Protein AF-A0ABD2L6C9-F1 (afdb_monomer)

Sequence (192 aa):
MSQSSDSLFPRTTSSLLTNPNKRFANITPPQTKKQHLSDKLAAAQTILGGLQPGQSDANSLLGFCAEMVGICRELLSMVKEQQNGNMDTRETLEEERRLHSVVVVNLPESEETVPSARVNSDFVNAQSMLDTCDIECRPCQVYRMGKKSDRPRLMKIEFPTKKHAQNFLRNKTKLKNHNKFNNVLVRPSLSK

pLDDT: mean 78.9, std 19.39, range [36.09, 97.62]

Radius of gyration: 35.62 Å; Cα contacts (8 Å, |Δi|>4): 181; chains: 1; bounding box: 78×86×82 Å

Nearest PDB structures (foldseek):
  3ab2-assembly2_E  TM=4.614E-01  e=8.186E-03  Corynebacterium glutamicum
  4v67-assembly2_CX  TM=2.568E-01  e=4.779E-01  Thermus thermophilus
  7o1c-assembly1_B9  TM=2.134E-01  e=2.673E-01  Escherichia coli K-12
  8oir-assembly1_Aa  TM=2.420E-01  e=1.037E+00  Homo sapiens
  8oiq-assembly1_Aa  TM=1.866E-01  e=6.187E-01  Homo sapiens

Organism: NCBI:txid157864

Structure (mmCIF, N/CA/C/O backbone):
data_AF-A0ABD2L6C9-F1
#
_entry.id   AF-A0ABD2L6C9-F1
#
loop_
_atom_site.group_PDB
_atom_site.id
_atom_site.type_symbol
_atom_site.label_atom_id
_atom_site.label_alt_id
_atom_site.label_comp_id
_atom_site.label_asym_id
_atom_site.label_entity_id
_atom_site.label_seq_id
_atom_site.pdbx_PDB_ins_code
_atom_site.Cartn_x
_atom_site.Cartn_y
_atom_site.Cartn_z
_atom_site.occupancy
_atom_site.B_iso_or_equiv
_atom_site.auth_seq_id
_atom_site.auth_comp_id
_atom_site.auth_asym_id
_atom_site.auth_atom_id
_atom_site.pdbx_PDB_model_num
ATOM 1 N N . MET A 1 1 ? -14.232 62.543 -45.067 1.00 39.62 1 MET A N 1
ATOM 2 C CA . MET A 1 1 ? -13.172 63.015 -44.143 1.00 39.62 1 MET A CA 1
ATOM 3 C C . MET A 1 1 ? -12.746 61.776 -43.370 1.00 39.62 1 MET A C 1
ATOM 5 O O . MET A 1 1 ? -13.636 61.160 -42.816 1.00 39.62 1 MET A O 1
ATOM 9 N N . SER A 1 2 ? -11.541 61.219 -43.379 1.00 43.34 2 SER A N 1
ATOM 10 C CA . SER A 1 2 ? -10.159 61.632 -43.675 1.00 43.34 2 SER A CA 1
ATOM 11 C C . SER A 1 2 ? -9.371 60.319 -43.897 1.00 43.34 2 SER A C 1
ATOM 13 O O . SER A 1 2 ? -9.538 59.392 -43.114 1.00 43.34 2 SER A O 1
ATOM 15 N N . GLN A 1 3 ? -8.773 60.090 -45.070 1.00 41.16 3 GLN A N 1
ATOM 16 C CA . GLN A 1 3 ? -7.322 60.165 -45.353 1.00 41.16 3 GLN A CA 1
ATOM 17 C C . GLN A 1 3 ? -6.380 59.364 -44.432 1.00 41.16 3 GLN A C 1
ATOM 19 O O . GLN A 1 3 ? -6.272 59.697 -43.256 1.00 41.16 3 GLN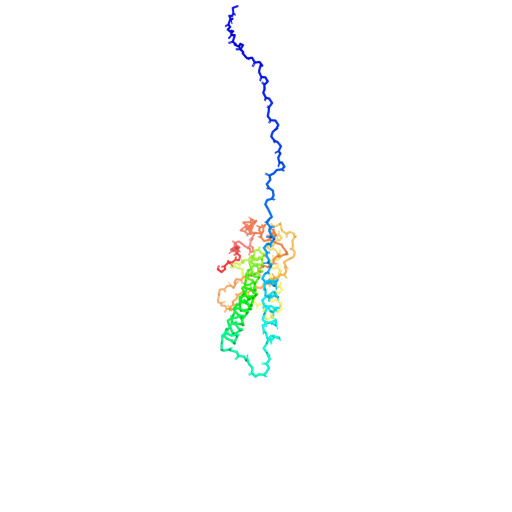 A O 1
ATOM 24 N N . SER A 1 4 ? -5.647 58.397 -45.015 1.00 42.62 4 SER A N 1
ATOM 25 C CA . SER A 1 4 ? -4.174 58.153 -44.942 1.00 42.62 4 SER A CA 1
ATOM 26 C C . SER A 1 4 ? -3.879 56.723 -45.465 1.00 42.62 4 SER A C 1
ATOM 28 O O . SER A 1 4 ? -4.350 55.758 -44.879 1.00 42.62 4 SER A O 1
ATOM 30 N N . SER A 1 5 ? -3.414 56.484 -46.702 1.00 43.59 5 SER A N 1
ATOM 31 C CA . SER A 1 5 ? -2.138 56.785 -47.399 1.00 43.59 5 SER A CA 1
ATOM 32 C C . SER A 1 5 ? -1.059 55.690 -47.257 1.00 43.59 5 SER A C 1
ATOM 34 O O . SER A 1 5 ? -0.462 55.541 -46.197 1.00 43.59 5 SER A O 1
ATOM 36 N N . ASP A 1 6 ? -0.831 55.002 -48.383 1.00 38.38 6 ASP A N 1
ATOM 37 C CA . ASP A 1 6 ? 0.430 54.534 -48.988 1.00 38.38 6 ASP A CA 1
ATOM 38 C C . ASP A 1 6 ? 1.479 53.716 -48.211 1.00 38.38 6 ASP A C 1
ATOM 40 O O . ASP A 1 6 ? 2.131 54.179 -47.281 1.00 38.38 6 ASP A O 1
ATOM 44 N N . SER A 1 7 ? 1.839 52.558 -48.781 1.00 41.56 7 SER A N 1
ATOM 45 C CA . SER A 1 7 ? 3.144 52.438 -49.464 1.00 41.56 7 SER A CA 1
ATOM 46 C C . SER A 1 7 ? 3.267 51.160 -50.309 1.00 41.56 7 SER A C 1
ATOM 48 O O . SER A 1 7 ? 3.132 50.033 -49.837 1.00 41.56 7 SER A O 1
ATOM 50 N N . LEU A 1 8 ? 3.545 51.390 -51.596 1.00 46.06 8 LEU A N 1
ATOM 51 C CA . LEU A 1 8 ? 4.172 50.482 -52.560 1.00 46.06 8 LEU A CA 1
ATOM 52 C C . LEU A 1 8 ? 5.524 49.967 -52.039 1.00 46.06 8 LEU A C 1
ATOM 54 O O . LEU A 1 8 ? 6.209 50.732 -51.372 1.00 46.06 8 LEU A O 1
ATOM 58 N N . PHE A 1 9 ? 5.938 48.752 -52.441 1.00 40.16 9 PHE A N 1
ATOM 59 C CA . PHE A 1 9 ? 7.230 48.422 -53.100 1.00 40.16 9 PHE A CA 1
ATOM 60 C C . PHE A 1 9 ? 7.386 46.884 -53.310 1.00 40.16 9 PHE A C 1
ATOM 62 O O . PHE A 1 9 ? 6.547 46.128 -52.824 1.00 40.16 9 PHE A O 1
ATOM 69 N N . PRO A 1 10 ? 8.313 46.394 -54.168 1.00 44.25 10 PRO A N 1
ATOM 70 C CA . PRO A 1 10 ? 7.949 45.594 -55.341 1.00 44.25 10 PRO A CA 1
ATOM 71 C C . PRO A 1 10 ? 8.315 44.099 -55.272 1.00 44.25 10 PRO A C 1
ATOM 73 O O . PRO A 1 10 ? 9.066 43.638 -54.416 1.00 44.25 10 PRO A O 1
ATOM 76 N N . ARG A 1 11 ? 7.817 43.348 -56.267 1.00 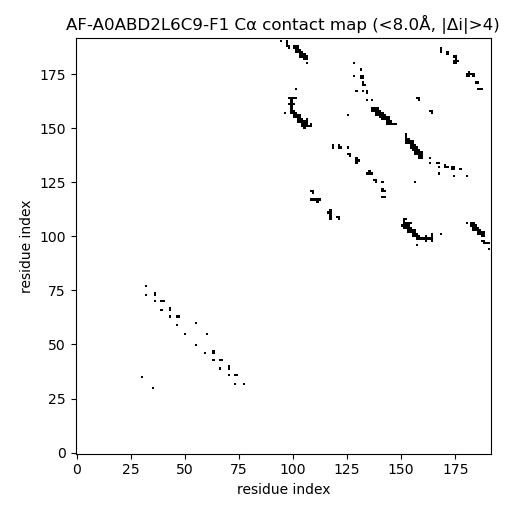41.34 11 ARG A N 1
ATOM 77 C CA . ARG A 1 11 ? 8.311 42.016 -56.648 1.00 41.34 11 ARG A CA 1
ATOM 78 C C . ARG A 1 11 ? 9.746 42.113 -57.171 1.00 41.34 11 ARG A C 1
ATOM 80 O O . ARG A 1 11 ? 9.963 42.780 -58.179 1.00 41.34 11 ARG A O 1
ATOM 87 N N . THR A 1 12 ? 10.651 41.319 -56.599 1.00 36.09 12 THR A N 1
ATOM 88 C CA . THR A 1 12 ? 11.884 40.900 -57.276 1.00 36.09 12 THR A CA 1
ATOM 89 C C . THR A 1 12 ? 12.154 39.428 -56.985 1.00 36.09 12 THR A C 1
ATOM 91 O O . THR A 1 12 ? 12.265 38.991 -55.844 1.00 36.09 12 THR A O 1
ATOM 94 N N . THR A 1 13 ? 12.223 38.667 -58.067 1.00 43.59 13 THR A N 1
ATOM 95 C CA . THR A 1 13 ? 12.679 37.285 -58.176 1.00 43.59 13 THR A CA 1
ATOM 96 C C . THR A 1 13 ? 14.153 37.154 -57.793 1.00 43.59 13 THR A C 1
ATOM 98 O O . THR A 1 13 ? 14.974 37.918 -58.295 1.00 43.59 13 THR A O 1
ATOM 101 N N . SER A 1 14 ? 14.521 36.138 -57.012 1.00 36.66 14 SER A N 1
ATOM 102 C CA . SER A 1 14 ? 15.873 35.573 -57.069 1.00 36.66 14 SER A CA 1
ATOM 103 C C . SER A 1 14 ? 15.865 34.117 -56.617 1.00 36.66 14 SER A C 1
ATOM 105 O O . SER A 1 14 ? 15.574 33.779 -55.472 1.00 36.66 14 SER A O 1
ATOM 107 N N . SER A 1 15 ? 16.132 33.261 -57.591 1.00 49.66 15 SER A N 1
ATOM 108 C CA . SER A 1 15 ? 16.321 31.823 -57.522 1.00 49.66 15 SER A CA 1
ATOM 109 C C . SER A 1 15 ? 17.658 31.466 -56.876 1.00 49.66 15 SER A C 1
ATOM 111 O O . SER A 1 15 ? 18.698 31.790 -57.440 1.00 49.66 15 SER A O 1
ATOM 113 N N . LEU A 1 16 ? 17.641 30.689 -55.793 1.00 37.72 16 LEU A N 1
ATOM 114 C CA . LEU A 1 16 ? 18.756 29.816 -55.416 1.00 37.72 16 LEU A CA 1
ATOM 115 C C . LEU A 1 16 ? 18.199 28.500 -54.860 1.00 37.72 16 LEU A C 1
ATOM 117 O O . LEU A 1 16 ? 18.064 28.303 -53.657 1.00 37.72 16 LEU A O 1
ATOM 121 N N . LEU A 1 17 ? 17.874 27.588 -55.778 1.00 39.44 17 LEU A N 1
ATOM 122 C CA . LEU A 1 17 ? 17.815 26.157 -55.498 1.00 39.44 17 LEU A CA 1
ATOM 123 C C . LEU A 1 17 ? 19.251 25.672 -55.272 1.00 39.44 17 LEU A C 1
ATOM 125 O O . LEU A 1 17 ? 19.952 25.305 -56.215 1.00 39.44 17 LEU A O 1
ATOM 129 N N . THR A 1 18 ? 19.708 25.688 -54.024 1.00 44.03 18 THR A N 1
ATOM 130 C CA . THR A 1 18 ? 20.923 24.979 -53.621 1.00 44.03 18 THR A CA 1
ATOM 131 C C . THR A 1 18 ? 20.558 23.562 -53.186 1.00 44.03 18 THR A C 1
ATOM 133 O O . THR A 1 18 ? 19.949 23.297 -52.157 1.00 44.03 18 THR A O 1
ATOM 136 N N . ASN A 1 19 ? 20.920 22.650 -54.078 1.00 45.62 19 ASN A N 1
ATOM 137 C CA . ASN A 1 19 ? 20.875 21.198 -54.003 1.00 45.62 19 ASN A CA 1
ATOM 138 C C . ASN A 1 19 ? 2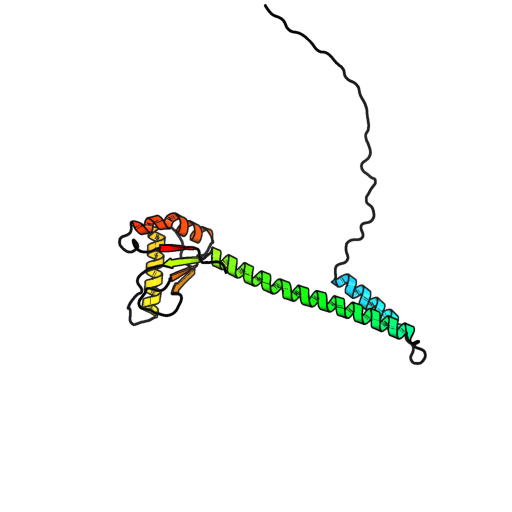1.332 20.640 -52.625 1.00 45.62 19 ASN A C 1
ATOM 140 O O . ASN A 1 19 ? 22.493 20.846 -52.263 1.00 45.62 19 ASN A O 1
ATOM 144 N N . PRO A 1 20 ? 20.496 19.899 -51.865 1.00 41.38 20 PRO A N 1
ATOM 145 C CA . PRO A 1 20 ? 20.866 19.392 -50.536 1.00 41.38 20 PRO A CA 1
ATOM 146 C C . PRO A 1 20 ? 21.723 18.109 -50.557 1.00 41.38 20 PRO A C 1
ATOM 148 O O . PRO A 1 20 ? 21.976 17.521 -49.510 1.00 41.38 20 PRO A O 1
ATOM 151 N N . ASN A 1 21 ? 22.207 17.655 -51.718 1.00 45.22 21 ASN A N 1
ATOM 152 C CA . ASN A 1 21 ? 22.769 16.308 -51.871 1.00 45.22 21 ASN A CA 1
ATOM 153 C C . ASN A 1 21 ? 24.307 16.217 -51.878 1.00 45.22 21 ASN A C 1
ATOM 155 O O . ASN A 1 21 ? 24.889 15.476 -52.667 1.00 45.22 21 ASN A O 1
ATOM 159 N N . LYS A 1 22 ? 24.997 16.947 -50.994 1.00 52.56 22 LYS A N 1
ATOM 160 C CA . LYS A 1 22 ? 26.434 16.727 -50.734 1.00 52.56 22 LYS A CA 1
ATOM 161 C C . LYS A 1 22 ? 26.787 17.034 -49.282 1.00 52.56 22 LYS A C 1
ATOM 163 O O . LYS A 1 22 ? 27.182 18.156 -48.988 1.00 52.56 22 LYS A O 1
ATOM 168 N N . ARG A 1 23 ? 26.673 16.029 -48.404 1.00 42.19 23 ARG A N 1
ATOM 169 C CA . ARG A 1 23 ? 27.543 15.770 -47.229 1.00 42.19 23 ARG A CA 1
ATOM 170 C C . ARG A 1 23 ? 26.973 14.621 -46.384 1.00 42.19 23 ARG A C 1
ATOM 172 O O . ARG A 1 23 ? 26.561 14.809 -45.249 1.00 42.19 23 ARG A O 1
ATOM 179 N N . PHE A 1 24 ? 27.010 13.409 -46.926 1.00 42.31 24 PHE A N 1
ATOM 180 C CA . PHE A 1 24 ? 27.150 12.224 -46.083 1.00 42.31 24 PHE A CA 1
ATOM 181 C C . PHE A 1 24 ? 28.616 11.817 -46.168 1.00 42.31 24 PHE A C 1
ATOM 183 O O . PHE A 1 24 ? 29.038 11.117 -47.083 1.00 42.31 24 PHE A O 1
ATOM 190 N N . ALA A 1 25 ? 29.424 12.376 -45.266 1.00 44.34 25 ALA A N 1
ATOM 191 C CA . ALA A 1 25 ? 30.714 11.784 -44.959 1.00 44.34 25 ALA A CA 1
ATOM 192 C C . ALA A 1 25 ? 30.445 10.378 -44.407 1.00 44.34 25 ALA A C 1
ATOM 194 O O . ALA A 1 25 ? 29.502 10.197 -43.638 1.00 44.34 25 ALA A O 1
ATOM 195 N N . ASN A 1 26 ? 31.241 9.397 -44.827 1.00 43.56 26 ASN A N 1
ATOM 196 C CA . ASN A 1 26 ? 31.214 8.035 -44.307 1.00 43.56 26 ASN A CA 1
ATOM 197 C C . ASN A 1 26 ? 31.399 8.055 -42.782 1.00 43.56 26 ASN A C 1
ATOM 199 O O . ASN A 1 26 ? 32.522 8.120 -42.288 1.00 43.56 26 ASN A O 1
ATOM 203 N N . ILE A 1 27 ? 30.297 8.020 -42.034 1.00 43.34 27 ILE A N 1
ATOM 204 C CA . ILE A 1 27 ? 30.313 7.728 -40.606 1.00 43.34 27 ILE A CA 1
ATOM 205 C C . ILE A 1 27 ? 30.257 6.210 -40.518 1.00 43.34 27 ILE A C 1
ATOM 207 O O . ILE A 1 27 ? 29.187 5.611 -40.622 1.00 43.34 27 ILE A O 1
ATOM 211 N N . THR A 1 28 ? 31.421 5.578 -40.386 1.00 47.59 28 THR A N 1
ATOM 212 C CA . THR A 1 28 ? 31.487 4.168 -40.005 1.00 47.59 28 THR A CA 1
ATOM 213 C C . THR A 1 28 ? 30.745 4.026 -38.672 1.00 47.59 28 THR A C 1
ATOM 215 O O . THR A 1 28 ? 31.058 4.774 -37.740 1.00 47.59 28 THR A O 1
ATOM 218 N N . PRO A 1 29 ? 29.736 3.143 -38.563 1.00 45.72 29 PRO A N 1
ATOM 219 C CA . PRO A 1 29 ? 28.970 2.997 -37.334 1.00 45.72 29 PRO A CA 1
ATOM 220 C C . PRO A 1 29 ? 29.914 2.668 -36.167 1.00 45.72 29 PRO A C 1
ATOM 222 O O . PRO A 1 29 ? 30.847 1.880 -36.354 1.00 45.72 29 PRO A O 1
ATOM 225 N N . PRO A 1 30 ? 29.706 3.263 -34.975 1.00 50.25 30 PRO A N 1
ATOM 226 C CA . PRO A 1 30 ? 30.537 2.974 -33.818 1.00 50.25 30 PRO A CA 1
ATOM 227 C C . PRO A 1 30 ? 30.438 1.480 -33.522 1.00 50.25 30 PRO A C 1
ATOM 229 O O . PRO A 1 30 ? 29.357 0.954 -33.244 1.00 50.25 30 PRO A O 1
ATOM 232 N N . GLN A 1 31 ? 31.565 0.783 -33.644 1.00 55.31 31 GLN A N 1
ATOM 233 C CA . GLN A 1 31 ? 31.613 -0.642 -33.373 1.00 55.31 31 GLN A CA 1
ATOM 234 C C . GLN A 1 31 ? 31.180 -0.910 -31.928 1.00 55.31 31 GLN A C 1
ATOM 236 O O . GLN A 1 31 ? 31.623 -0.247 -30.988 1.00 55.31 31 GLN A O 1
ATOM 241 N N . THR A 1 32 ? 30.299 -1.893 -31.738 1.00 67.25 32 THR A N 1
ATOM 242 C CA . THR A 1 32 ? 29.915 -2.320 -30.389 1.00 67.25 32 THR A CA 1
ATOM 243 C C . THR A 1 32 ? 31.136 -2.909 -29.676 1.00 67.25 32 THR A C 1
ATOM 245 O O . THR A 1 32 ? 31.974 -3.539 -30.317 1.00 67.25 32 THR A O 1
ATOM 248 N N . LYS A 1 33 ? 31.248 -2.756 -28.348 1.00 67.69 33 LYS A N 1
ATOM 249 C CA . LYS A 1 33 ? 32.394 -3.284 -27.568 1.00 67.69 33 LYS A CA 1
ATOM 250 C C . LYS A 1 33 ? 32.664 -4.774 -27.826 1.00 67.69 33 LYS A C 1
ATOM 252 O O . LYS A 1 33 ? 33.808 -5.204 -27.823 1.00 67.69 33 LYS A O 1
ATOM 257 N N . LYS A 1 34 ? 31.612 -5.548 -28.129 1.00 70.25 34 LYS A N 1
ATOM 258 C CA . LYS A 1 34 ? 31.709 -6.958 -28.540 1.00 70.25 34 LYS A CA 1
ATOM 259 C C . LYS A 1 34 ? 32.421 -7.142 -29.885 1.00 70.25 34 LYS A C 1
ATOM 261 O O . LYS A 1 34 ? 33.220 -8.062 -30.013 1.00 70.25 34 LYS A O 1
ATOM 266 N N . GLN A 1 35 ? 32.140 -6.274 -30.855 1.00 74.06 35 GLN A N 1
ATOM 267 C CA . GLN A 1 35 ? 32.776 -6.293 -32.171 1.00 74.06 35 GLN A CA 1
ATOM 268 C C . GLN A 1 35 ? 34.261 -5.917 -32.064 1.00 74.06 35 GLN A C 1
ATOM 270 O O . GLN A 1 35 ? 35.111 -6.655 -32.548 1.00 74.06 35 GLN A O 1
ATOM 275 N N . HIS A 1 36 ? 34.577 -4.867 -31.299 1.00 74.69 36 HIS A N 1
ATOM 276 C CA . HIS A 1 36 ? 35.958 -4.443 -31.048 1.00 74.69 36 HIS A CA 1
ATOM 277 C C . HIS A 1 36 ? 36.799 -5.547 -30.378 1.00 74.69 36 HIS A C 1
ATOM 279 O O . HIS A 1 36 ? 37.955 -5.768 -30.730 1.00 74.69 36 HIS A O 1
ATOM 285 N N . LEU A 1 37 ? 36.204 -6.289 -29.438 1.00 75.44 37 LEU A N 1
ATOM 286 C CA . LEU A 1 37 ? 36.867 -7.394 -28.741 1.00 75.44 37 LEU A CA 1
ATOM 287 C C . LEU A 1 37 ? 37.106 -8.602 -29.661 1.00 75.44 37 LEU A C 1
ATOM 289 O O . LEU A 1 37 ? 38.154 -9.240 -29.576 1.00 75.44 37 LEU A O 1
ATOM 293 N N . SER A 1 38 ? 36.166 -8.882 -30.569 1.00 78.81 38 SER A N 1
ATOM 294 C CA . SER A 1 38 ? 36.315 -9.910 -31.606 1.00 78.81 38 SER A CA 1
ATOM 295 C C . SER A 1 38 ? 37.462 -9.586 -32.567 1.00 78.81 38 SER A C 1
ATOM 297 O O . SER A 1 38 ? 38.275 -10.460 -32.867 1.00 78.81 38 SER A O 1
ATOM 299 N N . ASP A 1 39 ? 37.565 -8.330 -33.003 1.00 80.44 39 ASP A N 1
ATOM 300 C CA . ASP A 1 39 ? 38.614 -7.877 -33.923 1.00 80.44 39 ASP A CA 1
ATOM 301 C C . ASP A 1 39 ? 40.008 -7.962 -33.263 1.00 80.44 39 ASP A C 1
ATOM 303 O O . ASP A 1 39 ? 40.969 -8.433 -33.875 1.00 80.44 39 ASP A O 1
ATOM 307 N N . LYS A 1 40 ? 40.112 -7.607 -31.974 1.00 77.06 40 LYS A N 1
ATOM 308 C CA . LYS A 1 40 ? 41.348 -7.752 -31.180 1.00 77.06 40 LYS A CA 1
ATOM 309 C C . LYS A 1 40 ? 41.760 -9.208 -30.967 1.00 77.06 40 LYS A C 1
ATOM 311 O O . LYS A 1 40 ? 42.942 -9.537 -31.059 1.00 77.06 40 LYS A O 1
ATOM 316 N N . LEU A 1 41 ? 40.795 -10.095 -30.715 1.00 77.94 41 LEU A N 1
ATOM 317 C CA . LEU A 1 41 ? 41.051 -11.530 -30.583 1.00 77.94 41 LEU A CA 1
ATOM 318 C C . LEU A 1 41 ? 41.594 -12.117 -31.897 1.00 77.94 41 LEU A C 1
ATOM 320 O O . LEU A 1 41 ? 42.551 -12.889 -31.872 1.00 77.94 41 LEU A O 1
ATOM 324 N N . ALA A 1 42 ? 41.030 -11.712 -33.039 1.00 81.06 42 ALA A N 1
ATOM 325 C CA . ALA A 1 42 ? 41.498 -12.130 -34.360 1.00 81.06 42 ALA A CA 1
ATOM 326 C C . ALA A 1 42 ? 42.922 -11.618 -34.661 1.00 81.06 42 ALA A C 1
ATOM 328 O O . ALA A 1 42 ? 43.752 -12.359 -35.198 1.00 81.06 42 ALA A O 1
ATOM 329 N N . ALA A 1 43 ? 43.243 -10.383 -34.258 1.00 78.69 43 ALA A N 1
ATOM 330 C CA . ALA A 1 43 ? 44.594 -9.832 -34.368 1.00 78.69 43 ALA A CA 1
ATOM 331 C C . ALA A 1 43 ? 45.604 -10.616 -33.509 1.00 78.69 43 ALA A C 1
ATOM 333 O O . ALA A 1 43 ? 46.658 -11.014 -34.005 1.00 78.69 43 ALA A O 1
ATOM 334 N N . ALA A 1 44 ? 45.256 -10.927 -32.256 1.00 71.81 44 ALA A N 1
ATOM 335 C CA . ALA A 1 44 ? 46.093 -11.736 -31.371 1.00 71.81 44 ALA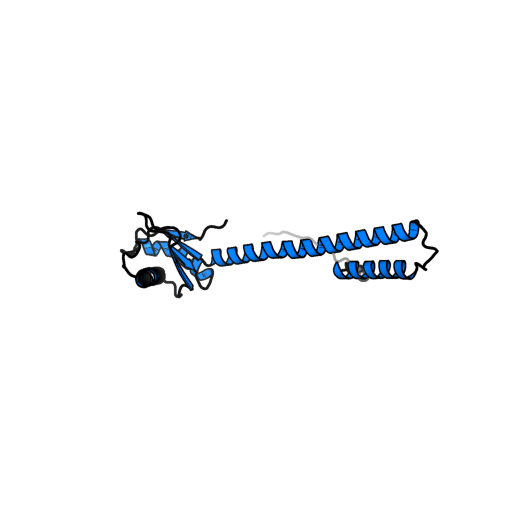 A CA 1
ATOM 336 C C . ALA A 1 44 ? 46.309 -13.165 -31.910 1.00 71.81 44 ALA A C 1
ATOM 338 O O . ALA A 1 44 ? 47.427 -13.675 -31.863 1.00 71.81 44 ALA A O 1
ATOM 339 N N . GLN A 1 45 ? 45.276 -13.799 -32.478 1.00 76.75 45 GLN A N 1
ATOM 340 C CA . GLN A 1 45 ? 45.380 -15.118 -33.120 1.00 76.75 45 GLN A CA 1
ATOM 341 C C . GLN A 1 45 ? 46.285 -15.102 -34.357 1.00 76.75 45 GLN A C 1
ATOM 343 O O . GLN A 1 45 ? 47.054 -16.039 -34.563 1.00 76.75 45 GLN A O 1
ATOM 348 N N . THR A 1 46 ? 46.236 -14.027 -35.147 1.00 76.06 46 THR A N 1
ATOM 349 C CA . THR A 1 46 ? 47.112 -13.837 -36.315 1.00 76.06 46 THR A CA 1
ATOM 350 C C . THR A 1 46 ? 48.574 -13.695 -35.890 1.00 76.06 46 THR A C 1
ATOM 352 O O . THR A 1 46 ? 49.454 -14.306 -36.492 1.00 76.06 46 THR A O 1
ATOM 355 N N . ILE A 1 47 ? 48.835 -12.951 -34.809 1.00 69.69 47 ILE A N 1
ATOM 356 C CA . ILE A 1 47 ? 50.181 -12.802 -34.236 1.00 69.69 47 ILE A CA 1
ATOM 357 C C . ILE A 1 47 ? 50.684 -14.145 -33.690 1.00 69.69 47 ILE A C 1
ATOM 359 O O . ILE A 1 47 ? 51.815 -14.531 -33.969 1.00 69.69 47 ILE A O 1
ATOM 363 N N . LEU A 1 48 ? 49.837 -14.895 -32.975 1.00 66.31 48 LEU A N 1
ATOM 364 C CA . LEU A 1 48 ? 50.192 -16.207 -32.428 1.00 66.31 48 LEU A CA 1
ATOM 365 C C . LEU A 1 48 ? 50.480 -17.239 -33.533 1.00 66.31 48 LEU A C 1
ATOM 367 O O . LEU A 1 48 ? 51.432 -18.005 -33.424 1.00 66.31 48 LEU A O 1
ATOM 371 N N . GLY A 1 49 ? 49.690 -17.235 -34.611 1.00 64.88 49 GLY A N 1
ATOM 372 C CA . GLY A 1 49 ? 49.884 -18.108 -35.774 1.00 64.88 49 GLY A CA 1
ATOM 373 C C . GLY A 1 49 ? 51.147 -17.798 -36.586 1.00 64.88 49 GLY A C 1
ATOM 374 O O . GLY A 1 49 ? 51.615 -18.656 -37.331 1.00 64.88 49 GLY A O 1
ATOM 375 N N . GLY A 1 50 ? 51.716 -16.597 -36.426 1.00 64.50 50 GLY A N 1
ATOM 376 C CA . GLY A 1 50 ? 52.995 -16.197 -37.019 1.00 64.50 50 GLY A CA 1
ATOM 377 C C . GLY A 1 50 ? 54.232 -16.616 -36.212 1.00 64.50 50 GLY A C 1
ATOM 378 O O . GLY A 1 50 ? 55.345 -16.529 -36.727 1.00 64.50 50 GLY A O 1
ATOM 379 N N . LEU A 1 51 ? 54.069 -17.085 -34.968 1.00 60.38 51 LEU A N 1
ATOM 380 C CA . LEU A 1 51 ? 55.176 -17.526 -34.117 1.00 60.38 51 LEU A CA 1
ATOM 381 C C . LEU A 1 51 ? 55.527 -18.991 -34.427 1.00 60.38 51 LEU A C 1
ATOM 383 O O . LEU A 1 51 ? 54.883 -19.914 -33.931 1.00 60.38 51 LEU A O 1
ATOM 387 N N . GLN A 1 52 ? 56.563 -19.226 -35.238 1.00 56.78 52 GLN A N 1
ATOM 388 C CA . GLN A 1 52 ? 57.105 -20.578 -35.420 1.00 56.78 52 GLN A CA 1
ATOM 389 C C . GLN A 1 52 ? 57.977 -20.998 -34.221 1.00 56.78 52 GLN A C 1
ATOM 391 O O . GLN A 1 52 ? 58.740 -20.174 -33.700 1.00 56.78 52 GLN A O 1
ATOM 396 N N . PRO A 1 53 ? 57.911 -22.270 -33.776 1.00 54.00 53 PRO A N 1
ATOM 397 C CA . PRO A 1 53 ? 58.714 -22.752 -32.658 1.00 54.00 53 PRO A CA 1
ATOM 398 C C . PRO A 1 53 ? 60.207 -22.690 -33.014 1.00 54.00 53 PRO A C 1
ATOM 400 O O . PRO A 1 53 ? 60.690 -23.470 -33.830 1.00 54.00 53 PRO A O 1
ATOM 403 N N . GLY A 1 54 ? 60.934 -21.747 -32.402 1.00 57.25 54 GLY A N 1
ATOM 404 C CA . GLY A 1 54 ? 62.394 -21.615 -32.522 1.00 57.25 54 GLY A CA 1
ATOM 405 C C . GLY A 1 54 ? 62.933 -20.257 -32.999 1.00 57.25 54 GLY A C 1
ATOM 406 O O . GLY A 1 54 ? 64.144 -20.069 -32.946 1.00 57.25 54 GLY A O 1
ATOM 407 N N . GLN A 1 55 ? 62.090 -19.303 -33.424 1.00 55.66 55 GLN A N 1
ATOM 408 C CA . GLN A 1 55 ? 62.520 -17.948 -33.840 1.00 55.66 55 GLN A CA 1
ATOM 409 C C . GLN A 1 55 ? 61.535 -16.836 -33.432 1.00 55.66 55 GLN A C 1
ATOM 411 O O . GLN A 1 55 ? 61.249 -15.920 -34.196 1.00 55.66 55 GLN A O 1
ATOM 416 N N . SER A 1 56 ? 60.981 -16.890 -32.226 1.00 59.12 56 SER A N 1
ATOM 417 C CA . SER A 1 56 ? 60.185 -15.776 -31.703 1.00 59.12 56 SER A CA 1
ATOM 418 C C . SER A 1 56 ? 61.115 -14.701 -31.137 1.00 59.12 56 SER A C 1
ATOM 420 O O . SER A 1 56 ? 61.741 -14.917 -30.096 1.00 59.12 56 SER A O 1
ATOM 422 N N . ASP A 1 57 ? 61.228 -13.560 -31.818 1.00 69.19 57 ASP A N 1
ATOM 423 C CA . ASP A 1 57 ? 61.951 -12.408 -31.287 1.00 69.19 57 ASP A CA 1
ATOM 424 C C . ASP A 1 57 ? 61.224 -11.832 -30.053 1.00 69.19 57 ASP A C 1
ATOM 426 O O . ASP A 1 57 ? 60.003 -11.938 -29.888 1.00 69.19 57 ASP A O 1
ATOM 430 N N . ALA A 1 58 ? 61.986 -11.235 -29.135 1.00 70.19 58 ALA A N 1
ATOM 431 C CA . ALA A 1 58 ? 61.428 -10.675 -27.902 1.00 70.19 58 ALA A CA 1
ATOM 432 C C . ALA A 1 58 ? 60.369 -9.587 -28.179 1.00 70.19 58 ALA A C 1
ATOM 434 O O . ALA A 1 58 ? 59.455 -9.394 -27.377 1.00 70.19 58 ALA A O 1
ATOM 435 N N . ASN A 1 59 ? 60.460 -8.914 -29.331 1.00 75.81 59 ASN A N 1
ATOM 436 C CA . ASN A 1 59 ? 59.545 -7.853 -29.741 1.00 75.81 59 ASN A CA 1
ATOM 437 C C . ASN A 1 59 ? 58.170 -8.387 -30.167 1.00 75.81 59 ASN A C 1
ATOM 439 O O . ASN A 1 59 ? 57.160 -7.798 -29.785 1.00 75.81 59 ASN A O 1
ATOM 443 N N . SER A 1 60 ? 58.097 -9.514 -30.882 1.00 70.75 60 SER A N 1
ATOM 444 C CA . SER A 1 60 ? 56.816 -10.143 -31.242 1.00 70.75 60 SER A CA 1
ATOM 445 C C . SER A 1 60 ? 56.110 -10.705 -30.015 1.00 70.75 60 SER A C 1
ATOM 447 O O . SER A 1 60 ? 54.893 -10.568 -29.884 1.00 70.75 60 SER A O 1
ATOM 449 N N . LEU A 1 61 ? 56.869 -11.271 -29.068 1.00 73.25 61 LEU A N 1
ATOM 450 C CA . LEU A 1 61 ? 56.316 -11.737 -27.796 1.00 73.25 61 LEU A CA 1
ATOM 451 C C . LEU A 1 61 ? 55.782 -10.564 -26.957 1.00 73.25 61 LEU A C 1
ATOM 453 O O . LEU A 1 61 ? 54.695 -10.653 -26.386 1.00 73.25 61 LEU A O 1
ATOM 457 N N . LEU A 1 62 ? 56.506 -9.440 -26.928 1.00 76.62 62 LEU A N 1
ATOM 458 C CA . LEU A 1 62 ? 56.067 -8.220 -26.250 1.00 76.62 62 LEU A CA 1
ATOM 459 C C . LEU A 1 62 ? 54.805 -7.626 -26.897 1.00 76.62 62 LEU A C 1
ATOM 461 O O . LEU A 1 62 ? 53.885 -7.229 -26.181 1.00 76.62 62 LEU A O 1
ATOM 465 N N . GLY A 1 63 ? 54.731 -7.618 -28.232 1.00 76.25 63 GLY A N 1
ATOM 466 C CA . GLY A 1 63 ? 53.552 -7.181 -28.984 1.00 76.25 63 GLY A CA 1
ATOM 467 C C . GLY A 1 63 ? 52.323 -8.050 -28.711 1.00 76.25 63 GLY A C 1
ATOM 468 O O . GLY A 1 63 ? 51.240 -7.526 -28.452 1.00 76.25 63 GLY A O 1
ATOM 469 N N . PHE A 1 64 ? 52.499 -9.373 -28.667 1.00 77.75 64 PHE A N 1
ATOM 470 C CA . PHE A 1 64 ? 51.430 -10.301 -28.299 1.00 77.75 64 PHE A CA 1
ATOM 471 C C . PHE A 1 64 ? 50.939 -10.071 -26.861 1.00 77.75 64 PHE A C 1
ATOM 473 O O . PHE A 1 64 ? 49.736 -9.958 -26.620 1.00 77.75 64 PHE A O 1
ATOM 480 N N . CYS A 1 65 ? 51.859 -9.931 -25.902 1.00 76.06 65 CYS A N 1
ATOM 481 C CA . CYS A 1 65 ? 51.518 -9.631 -24.511 1.00 76.06 65 CYS A CA 1
ATOM 482 C C . CYS A 1 65 ? 50.759 -8.302 -24.369 1.00 76.06 65 CYS A C 1
ATOM 484 O O . CYS A 1 65 ? 49.803 -8.227 -23.596 1.00 76.06 65 CYS A O 1
ATOM 486 N N . ALA A 1 66 ? 51.139 -7.266 -25.122 1.00 80.94 66 ALA A N 1
ATOM 487 C CA . ALA A 1 66 ? 50.447 -5.979 -25.112 1.00 80.94 66 ALA A CA 1
ATOM 488 C C . ALA A 1 66 ? 48.995 -6.098 -25.611 1.00 80.94 66 ALA A C 1
ATOM 490 O O . ALA A 1 66 ? 48.084 -5.553 -24.980 1.00 80.94 66 ALA A O 1
ATOM 491 N N . GLU A 1 67 ? 48.759 -6.862 -26.682 1.00 81.38 67 GLU A N 1
ATOM 492 C CA . GLU A 1 67 ? 47.405 -7.082 -27.201 1.00 81.38 67 GLU A CA 1
ATOM 493 C C . GLU A 1 67 ? 46.555 -7.901 -26.221 1.00 81.38 67 GLU A C 1
ATOM 495 O O . GLU A 1 67 ? 45.413 -7.539 -25.934 1.00 81.38 67 GLU A O 1
ATOM 500 N N . MET A 1 68 ? 47.138 -8.935 -25.604 1.00 80.31 68 MET A N 1
ATOM 501 C CA . MET A 1 68 ? 46.474 -9.729 -24.564 1.00 80.31 68 MET A CA 1
ATOM 502 C C . MET A 1 68 ? 46.076 -8.886 -23.347 1.00 80.31 68 MET A C 1
ATOM 504 O O . MET A 1 68 ? 44.965 -9.026 -22.834 1.00 80.31 68 MET A O 1
ATOM 508 N N . VAL A 1 69 ? 46.935 -7.964 -22.902 1.00 85.38 69 VAL A N 1
ATOM 509 C CA . VAL A 1 69 ? 46.598 -7.016 -21.826 1.00 85.38 69 VAL A CA 1
ATOM 510 C C . VAL A 1 69 ? 45.454 -6.085 -22.248 1.00 85.38 69 VAL A C 1
ATOM 512 O O . VAL A 1 69 ? 44.566 -5.798 -21.439 1.00 85.38 69 VAL A O 1
ATOM 515 N N . GLY A 1 70 ? 45.433 -5.647 -23.510 1.00 83.50 70 GLY A N 1
ATOM 516 C CA . GLY A 1 70 ? 44.336 -4.867 -24.086 1.00 83.50 70 GLY A CA 1
ATOM 517 C C . GLY A 1 70 ? 43.001 -5.617 -24.061 1.00 83.50 70 GLY A C 1
ATOM 518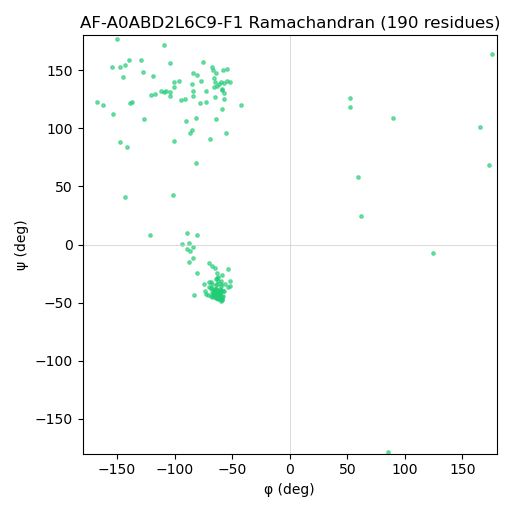 O O . GLY A 1 70 ? 42.002 -5.075 -23.584 1.00 83.50 70 GLY A O 1
ATOM 519 N N . ILE A 1 71 ? 42.999 -6.883 -24.486 1.00 84.12 71 ILE A N 1
ATOM 520 C CA . ILE A 1 71 ? 41.822 -7.764 -24.451 1.00 84.12 71 ILE A CA 1
ATOM 521 C C . ILE A 1 71 ? 41.341 -7.965 -23.008 1.00 84.12 71 ILE A C 1
ATOM 523 O O . ILE A 1 71 ? 40.153 -7.800 -22.724 1.00 84.12 71 ILE A O 1
ATOM 527 N N . CYS A 1 72 ? 42.251 -8.248 -22.070 1.00 80.44 72 CYS A N 1
ATOM 528 C CA . CYS A 1 72 ? 41.918 -8.391 -20.651 1.00 80.44 72 CYS A CA 1
ATOM 529 C C . CYS A 1 72 ? 41.266 -7.122 -20.075 1.00 80.44 72 CYS A C 1
ATOM 531 O O . CYS A 1 72 ? 40.302 -7.215 -19.316 1.00 80.44 72 CYS A O 1
ATOM 533 N N . ARG A 1 73 ? 41.744 -5.927 -20.449 1.00 87.19 73 ARG A N 1
ATOM 534 C CA . ARG A 1 73 ? 41.156 -4.650 -20.010 1.00 87.19 73 ARG A CA 1
ATOM 535 C C . ARG A 1 73 ? 39.732 -4.454 -20.545 1.00 87.19 73 ARG A C 1
ATOM 537 O O . ARG A 1 73 ? 38.858 -4.036 -19.785 1.00 87.19 73 ARG A O 1
ATOM 544 N N . GLU A 1 74 ? 39.495 -4.764 -21.817 1.00 83.06 74 GLU A N 1
ATOM 545 C CA . GLU A 1 74 ? 38.177 -4.651 -22.459 1.00 83.06 74 GLU A CA 1
ATOM 546 C C . GLU A 1 74 ? 37.170 -5.641 -21.836 1.00 83.06 74 GLU A C 1
ATOM 548 O O . GLU A 1 74 ? 36.061 -5.249 -21.464 1.00 83.06 74 GLU A O 1
ATOM 553 N N . LEU A 1 75 ? 37.590 -6.894 -21.604 1.00 80.62 75 LEU A N 1
ATOM 554 C CA . LEU A 1 75 ? 36.790 -7.910 -20.906 1.00 80.62 75 LEU A CA 1
ATOM 555 C C . LEU A 1 75 ? 36.398 -7.453 -19.494 1.00 80.62 75 LEU A C 1
ATOM 557 O O . LEU A 1 75 ? 35.236 -7.566 -19.102 1.00 80.62 75 LEU A O 1
ATOM 561 N N . LEU A 1 76 ? 37.343 -6.882 -18.740 1.00 81.44 76 LEU A N 1
ATOM 562 C CA . LEU A 1 76 ? 37.074 -6.340 -17.406 1.00 81.44 76 LEU A CA 1
ATOM 563 C C . LEU A 1 76 ? 36.090 -5.159 -17.442 1.00 81.44 76 LEU A C 1
ATOM 565 O O . LEU A 1 76 ? 35.274 -5.037 -16.528 1.00 81.44 76 LEU A O 1
ATOM 569 N N . SER A 1 77 ? 36.123 -4.309 -18.476 1.00 80.44 77 SER A N 1
ATOM 570 C CA . SER A 1 77 ? 35.136 -3.227 -18.647 1.00 80.44 77 SER A CA 1
ATOM 571 C C . SER A 1 77 ? 33.733 -3.780 -18.888 1.00 80.44 77 SER A C 1
ATOM 573 O O . SER A 1 77 ? 32.782 -3.359 -18.233 1.00 80.44 77 SER A O 1
ATOM 575 N N . MET A 1 78 ? 33.601 -4.783 -19.759 1.00 77.81 78 MET A N 1
ATOM 576 C CA . MET A 1 78 ? 32.313 -5.418 -20.048 1.00 77.81 78 MET A CA 1
ATOM 577 C C . MET A 1 78 ? 31.717 -6.122 -18.821 1.00 77.81 78 MET A C 1
ATOM 579 O O . MET A 1 78 ? 30.517 -6.009 -18.573 1.00 77.81 78 MET A O 1
ATOM 583 N N . VAL A 1 79 ? 32.543 -6.809 -18.024 1.00 76.19 79 VAL A N 1
ATOM 584 C CA . VAL A 1 79 ? 32.095 -7.450 -16.774 1.00 76.19 79 VAL A CA 1
ATOM 585 C C . VAL A 1 79 ? 31.645 -6.405 -15.746 1.00 76.19 79 VAL A C 1
ATOM 587 O O . VAL A 1 79 ? 30.606 -6.585 -15.110 1.00 76.19 79 VAL A O 1
ATOM 590 N N . LYS A 1 80 ? 32.366 -5.283 -15.613 1.00 74.44 80 LYS A N 1
ATOM 591 C CA . LYS A 1 80 ? 31.970 -4.171 -14.728 1.00 74.44 80 LYS A CA 1
ATOM 592 C C . LYS A 1 80 ? 30.651 -3.524 -15.158 1.00 74.44 80 LYS A C 1
ATOM 594 O O . LYS A 1 80 ? 29.816 -3.221 -14.312 1.00 74.44 80 LYS A O 1
ATOM 599 N N . GLU A 1 81 ? 30.436 -3.355 -16.459 1.00 69.44 81 GLU A N 1
ATOM 600 C CA . GLU A 1 81 ? 29.201 -2.784 -17.010 1.00 69.44 81 GLU A CA 1
ATOM 601 C C . GLU A 1 81 ? 27.981 -3.679 -16.759 1.00 69.44 81 GLU A C 1
ATOM 603 O O . GLU A 1 81 ? 26.913 -3.175 -16.410 1.00 69.44 81 GLU A O 1
ATOM 608 N N . GLN A 1 82 ? 28.137 -5.005 -16.842 1.00 64.12 82 GLN A N 1
ATOM 609 C CA . GLN A 1 82 ? 27.055 -5.936 -16.504 1.00 64.12 82 GLN A CA 1
ATOM 610 C C . GLN A 1 82 ? 26.706 -5.942 -15.011 1.00 64.12 82 GLN A C 1
ATOM 612 O O . GLN A 1 82 ? 25.543 -6.124 -14.653 1.00 64.12 82 GLN A O 1
ATOM 617 N N . GLN A 1 83 ? 27.683 -5.711 -14.131 1.00 58.19 83 GLN A N 1
ATOM 618 C CA . GLN A 1 83 ? 27.430 -5.608 -12.692 1.00 58.19 83 GLN A CA 1
ATOM 619 C C . GLN A 1 83 ? 26.750 -4.284 -12.312 1.00 58.19 83 GLN A C 1
ATOM 621 O O . GLN A 1 83 ? 25.894 -4.276 -11.428 1.00 58.19 83 GLN A O 1
ATOM 626 N N . ASN A 1 84 ? 27.061 -3.187 -13.010 1.00 56.84 84 ASN A N 1
ATOM 627 C CA . ASN A 1 84 ? 26.483 -1.872 -12.726 1.00 56.84 84 ASN A CA 1
ATOM 628 C C . ASN A 1 84 ? 24.985 -1.785 -13.090 1.00 56.84 84 ASN A C 1
ATOM 630 O O . ASN A 1 84 ? 24.217 -1.136 -12.385 1.00 56.84 84 ASN A O 1
ATOM 634 N N . GLY A 1 85 ? 24.538 -2.502 -14.130 1.00 53.75 85 GLY A N 1
ATOM 635 C CA . GLY A 1 85 ? 23.122 -2.551 -14.527 1.00 53.75 85 GLY A CA 1
ATOM 636 C C . GLY A 1 85 ? 22.201 -3.317 -13.563 1.00 53.75 85 GLY A C 1
ATOM 637 O O . GLY A 1 85 ? 20.987 -3.164 -13.623 1.00 53.75 85 GLY A O 1
ATOM 638 N N . ASN A 1 86 ? 22.743 -4.135 -12.656 1.00 56.91 86 ASN A N 1
ATOM 639 C CA . ASN A 1 86 ? 21.934 -4.948 -11.737 1.00 56.91 86 ASN A CA 1
ATOM 640 C C . ASN A 1 86 ? 21.563 -4.213 -10.430 1.00 56.91 86 ASN A C 1
ATOM 642 O O . ASN A 1 86 ? 20.697 -4.666 -9.682 1.00 56.91 86 ASN A O 1
ATOM 646 N N . MET A 1 87 ? 22.240 -3.100 -10.127 1.00 56.91 87 MET A N 1
ATOM 647 C CA . MET A 1 87 ? 21.952 -2.265 -8.953 1.00 56.91 87 MET A CA 1
ATOM 648 C C . MET A 1 87 ? 20.796 -1.297 -9.256 1.00 56.91 87 MET A C 1
ATOM 650 O O . MET A 1 87 ? 19.835 -1.228 -8.491 1.00 56.91 87 MET A O 1
ATOM 654 N N . ASP A 1 88 ? 20.827 -0.691 -10.446 1.00 69.44 88 ASP A N 1
ATOM 655 C CA . ASP A 1 88 ? 19.804 0.221 -10.977 1.00 69.44 88 ASP A CA 1
ATOM 656 C C . ASP A 1 88 ? 18.421 -0.452 -11.115 1.00 69.44 88 ASP A C 1
ATOM 658 O O . ASP A 1 88 ? 17.389 0.092 -10.724 1.00 69.44 88 ASP A O 1
ATOM 662 N N . THR A 1 89 ? 18.374 -1.712 -11.559 1.00 75.69 89 THR A N 1
ATOM 663 C CA . THR A 1 89 ? 17.106 -2.455 -11.699 1.00 75.69 89 THR A CA 1
ATOM 664 C C . THR A 1 89 ? 16.436 -2.776 -10.364 1.00 75.69 89 THR A C 1
ATOM 666 O O . THR A 1 89 ? 15.211 -2.793 -10.266 1.00 75.69 89 THR A O 1
ATOM 669 N N . ARG A 1 90 ? 17.206 -3.038 -9.304 1.00 77.50 90 ARG A N 1
ATOM 670 C CA . ARG A 1 90 ? 16.633 -3.316 -7.978 1.00 77.50 90 ARG A CA 1
ATOM 671 C C . ARG A 1 90 ? 16.083 -2.056 -7.335 1.00 77.50 90 ARG A C 1
ATOM 673 O O . ARG A 1 90 ? 14.996 -2.095 -6.765 1.00 77.50 90 ARG A O 1
ATOM 680 N N . GLU A 1 91 ? 16.818 -0.957 -7.434 1.00 82.19 91 GLU A N 1
ATOM 681 C CA . GLU A 1 91 ? 16.400 0.327 -6.881 1.00 82.19 91 GLU A CA 1
ATOM 682 C C . GLU A 1 91 ? 15.137 0.854 -7.569 1.00 82.19 91 GLU A C 1
ATOM 684 O O . GLU A 1 91 ? 14.185 1.231 -6.882 1.00 82.19 91 GLU A O 1
ATOM 689 N N . THR A 1 92 ? 15.075 0.761 -8.900 1.00 83.56 92 THR A N 1
ATOM 690 C CA . THR A 1 92 ? 13.887 1.132 -9.686 1.00 83.56 92 THR A CA 1
ATOM 691 C C . THR A 1 92 ? 12.666 0.272 -9.350 1.00 83.56 92 THR A C 1
ATOM 693 O O . THR A 1 92 ? 11.576 0.809 -9.152 1.00 83.56 92 THR A O 1
ATOM 696 N N . LEU A 1 93 ? 12.827 -1.047 -9.186 1.00 84.88 93 LEU A N 1
ATOM 697 C CA . LEU A 1 93 ? 11.734 -1.937 -8.763 1.00 84.88 93 LEU A CA 1
ATOM 698 C C . LEU A 1 93 ? 11.255 -1.651 -7.334 1.00 84.88 93 LEU A C 1
ATOM 700 O O . LEU A 1 93 ? 10.054 -1.690 -7.046 1.00 84.88 93 LEU A O 1
ATOM 704 N N . GLU A 1 94 ? 12.178 -1.381 -6.410 1.00 85.38 94 GLU A N 1
ATOM 705 C CA . GLU A 1 94 ? 11.810 -0.966 -5.058 1.00 85.38 94 GLU A CA 1
ATOM 706 C C . GLU A 1 94 ? 11.075 0.375 -5.072 1.00 85.38 94 GLU A C 1
ATOM 708 O O . GLU A 1 94 ? 10.103 0.547 -4.335 1.00 85.38 94 GLU A O 1
ATOM 713 N N . GLU A 1 95 ? 11.506 1.319 -5.906 1.00 86.88 95 GLU A N 1
ATOM 714 C CA . GLU A 1 95 ? 10.852 2.612 -6.065 1.00 86.88 95 GLU A CA 1
ATOM 715 C C . GLU A 1 95 ? 9.441 2.478 -6.631 1.00 86.88 95 GLU A C 1
ATOM 717 O O . GLU A 1 95 ? 8.498 3.049 -6.078 1.00 86.88 95 GLU A O 1
ATOM 722 N N . GLU A 1 96 ? 9.254 1.641 -7.646 1.00 88.25 96 GLU A N 1
ATOM 723 C CA . GLU A 1 96 ? 7.934 1.338 -8.188 1.00 88.25 96 GLU A CA 1
ATOM 724 C C . GLU A 1 96 ? 7.007 0.742 -7.116 1.00 88.25 96 GLU A C 1
ATOM 726 O O . GLU A 1 96 ? 5.887 1.220 -6.906 1.00 88.25 96 GLU A O 1
ATOM 731 N N . ARG A 1 97 ? 7.498 -0.234 -6.340 1.00 87.75 97 ARG A N 1
ATOM 732 C CA . ARG A 1 97 ? 6.750 -0.798 -5.203 1.00 87.75 97 ARG A CA 1
ATOM 733 C C . ARG A 1 97 ? 6.426 0.250 -4.141 1.00 87.75 97 ARG A C 1
ATOM 735 O O . ARG A 1 97 ? 5.329 0.233 -3.579 1.00 87.75 97 ARG A O 1
ATOM 742 N N . ARG A 1 98 ? 7.343 1.183 -3.864 1.00 89.06 98 ARG A N 1
ATOM 743 C CA . ARG A 1 98 ? 7.111 2.293 -2.924 1.00 89.06 98 ARG A CA 1
ATOM 744 C C . ARG A 1 98 ? 5.953 3.172 -3.390 1.00 89.06 98 ARG A C 1
ATOM 746 O O . ARG A 1 98 ? 5.075 3.460 -2.578 1.00 89.06 98 ARG A O 1
ATOM 753 N N . LEU A 1 99 ? 5.896 3.517 -4.677 1.00 92.94 99 LEU A N 1
ATOM 754 C CA . LEU A 1 99 ? 4.820 4.322 -5.273 1.00 92.94 99 LEU A CA 1
ATOM 755 C C . LEU A 1 99 ? 3.441 3.647 -5.205 1.00 92.94 99 LEU A C 1
ATOM 757 O O . LEU A 1 99 ? 2.417 4.332 -5.226 1.00 92.94 99 LEU A O 1
ATOM 761 N N . HIS A 1 100 ? 3.408 2.319 -5.110 1.00 95.12 100 HIS A N 1
ATOM 762 C CA . HIS A 1 100 ? 2.189 1.527 -4.930 1.00 95.12 100 HIS A CA 1
ATOM 763 C C . HIS A 1 100 ? 1.792 1.353 -3.467 1.00 95.12 100 HIS A C 1
ATOM 765 O O . HIS A 1 100 ? 0.805 0.681 -3.190 1.00 95.12 100 HIS A O 1
ATOM 771 N N . SER A 1 101 ? 2.528 1.934 -2.520 1.00 96.44 101 SER A N 1
ATOM 772 C CA . SER A 1 101 ? 2.328 1.656 -1.102 1.00 96.44 101 SER A CA 1
ATOM 773 C C . SER A 1 101 ? 2.142 2.908 -0.256 1.00 96.44 101 SER A C 1
ATOM 775 O O . SER A 1 101 ? 2.701 3.977 -0.508 1.00 96.44 101 SER A O 1
ATOM 777 N N . VAL A 1 102 ? 1.347 2.756 0.796 1.00 97.31 102 VAL A N 1
ATOM 778 C CA . VAL A 1 102 ? 1.070 3.803 1.782 1.00 97.31 102 VAL A CA 1
ATOM 779 C C . VAL A 1 102 ? 1.292 3.261 3.181 1.00 97.31 102 VAL A C 1
ATOM 781 O O . VAL A 1 102 ? 1.227 2.054 3.423 1.00 97.31 102 VAL A O 1
ATOM 784 N N . VAL A 1 103 ? 1.511 4.178 4.115 1.00 97.44 103 VAL A N 1
ATOM 785 C CA . VAL A 1 103 ? 1.658 3.863 5.530 1.00 97.44 103 VAL A CA 1
ATOM 786 C C . VAL A 1 103 ? 0.540 4.530 6.315 1.00 97.44 103 VAL A C 1
ATOM 788 O O . VAL A 1 103 ? 0.304 5.735 6.202 1.00 97.44 103 VAL A O 1
ATOM 791 N N . VAL A 1 104 ? -0.116 3.725 7.138 1.00 97.31 104 VAL A N 1
ATOM 792 C CA . VAL A 1 104 ? -1.162 4.107 8.076 1.00 97.31 104 VAL A CA 1
ATOM 793 C C . VAL A 1 104 ? -0.572 4.119 9.485 1.00 97.31 104 VAL A C 1
ATOM 795 O O . VAL A 1 104 ? 0.121 3.187 9.900 1.00 97.31 104 VAL A O 1
ATOM 798 N N . VAL A 1 105 ? -0.828 5.200 10.212 1.00 96.00 105 VAL A N 1
ATOM 799 C CA . VAL A 1 105 ? -0.301 5.482 11.550 1.00 96.00 105 VAL A CA 1
ATOM 800 C C . VAL A 1 105 ? -1.467 5.594 12.526 1.00 96.00 105 VAL A C 1
ATOM 802 O O . VAL A 1 105 ? -2.519 6.119 12.161 1.00 96.00 105 VAL A O 1
ATOM 805 N N . ASN A 1 106 ? -1.262 5.140 13.764 1.00 95.25 106 ASN A N 1
ATOM 806 C CA . ASN A 1 106 ? -2.239 5.198 14.859 1.00 95.25 106 ASN A CA 1
ATOM 807 C C . ASN A 1 106 ? -3.540 4.416 14.616 1.00 95.25 106 ASN A C 1
ATOM 809 O O . ASN A 1 106 ? -4.557 4.711 15.236 1.00 95.25 106 ASN A O 1
ATOM 813 N N . LEU A 1 107 ? -3.522 3.396 13.754 1.00 95.25 107 LEU A N 1
ATOM 814 C CA . LEU A 1 107 ? -4.620 2.433 13.706 1.00 95.25 107 LEU A CA 1
ATOM 815 C C . LEU A 1 107 ? -4.460 1.447 14.875 1.00 95.25 107 LEU A C 1
ATOM 817 O O . LEU A 1 107 ? -3.420 0.780 14.913 1.00 95.25 107 LEU A O 1
ATOM 821 N N . PRO A 1 108 ? -5.442 1.312 15.787 1.00 93.56 108 PRO A N 1
ATOM 822 C CA . PRO A 1 108 ? -5.378 0.341 16.879 1.00 93.56 108 PRO A CA 1
ATOM 823 C C . PRO A 1 108 ? -5.066 -1.070 16.368 1.00 93.56 108 PRO A C 1
ATOM 825 O O . PRO A 1 108 ? -5.527 -1.465 15.294 1.00 93.56 108 PRO A O 1
ATOM 828 N N . GLU A 1 109 ? -4.223 -1.805 17.092 1.00 93.31 109 GLU A N 1
ATOM 829 C CA . GLU A 1 109 ? -3.945 -3.208 16.781 1.00 93.31 109 GLU A CA 1
ATOM 830 C C . GLU A 1 109 ? -5.019 -4.104 17.391 1.00 93.31 109 GLU A C 1
ATOM 832 O O . GLU A 1 109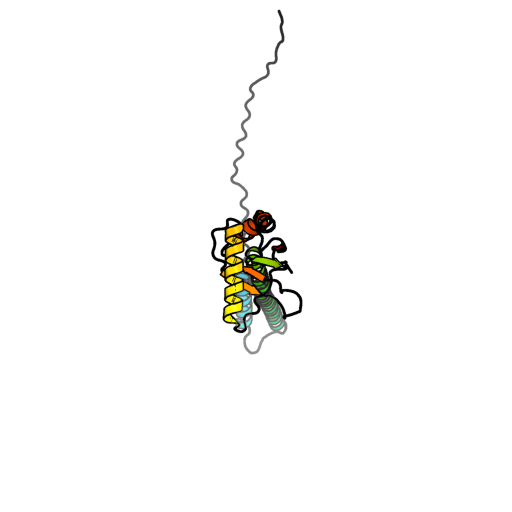 ? -5.569 -3.816 18.448 1.00 93.31 109 GLU A O 1
ATOM 837 N N . SER A 1 110 ? -5.308 -5.208 16.713 1.00 93.06 110 SER A N 1
ATOM 838 C CA . SER A 1 110 ? -6.189 -6.237 17.245 1.00 93.06 110 SER A CA 1
ATOM 839 C C . SER A 1 110 ? -5.490 -7.021 18.365 1.00 93.06 110 SER A C 1
ATOM 841 O O . SER A 1 110 ? -4.359 -7.490 18.194 1.00 93.06 110 SER A O 1
ATOM 843 N N . GLU A 1 111 ? -6.187 -7.197 19.487 1.00 91.56 111 GLU A N 1
ATOM 844 C CA . GLU A 1 111 ? -5.734 -7.969 20.657 1.00 91.56 111 GLU A CA 1
ATOM 845 C C . GLU A 1 111 ? -6.119 -9.454 20.587 1.00 91.56 111 GLU A C 1
ATOM 847 O O . GLU A 1 111 ? -5.930 -10.198 21.546 1.00 91.56 111 GLU A O 1
ATOM 852 N N . GLU A 1 112 ? -6.617 -9.910 19.435 1.00 93.12 112 GLU A N 1
ATOM 853 C CA . GLU A 1 112 ? -6.990 -11.308 19.230 1.00 93.12 112 GLU A CA 1
ATOM 854 C C . GLU A 1 112 ? -5.824 -12.239 19.560 1.00 93.12 112 GLU A C 1
ATOM 856 O O . GLU A 1 112 ? -4.667 -11.970 19.212 1.00 93.12 112 GLU A O 1
ATOM 861 N N . THR A 1 113 ? -6.121 -13.369 20.196 1.00 92.25 113 THR A N 1
ATOM 862 C CA . THR A 1 113 ? -5.107 -14.349 20.615 1.00 92.25 113 THR A CA 1
ATOM 863 C C . THR A 1 113 ? -4.420 -14.976 19.400 1.00 92.25 113 THR A C 1
ATOM 865 O O . THR A 1 113 ? -3.190 -15.113 19.354 1.00 92.25 113 THR A O 1
ATOM 868 N N . VAL A 1 114 ? -5.199 -15.259 18.355 1.00 96.19 114 VAL A N 1
ATOM 869 C CA . VAL A 1 114 ? -4.741 -15.939 17.145 1.00 96.19 114 VAL A CA 1
ATOM 870 C C . VAL A 1 114 ? -4.094 -14.951 16.157 1.00 96.19 114 VAL A C 1
ATOM 872 O O . VAL A 1 114 ? -4.711 -13.952 15.779 1.00 96.19 114 VAL A O 1
ATOM 875 N N . PRO A 1 115 ? -2.866 -15.215 15.659 1.00 93.25 115 PRO A N 1
ATOM 876 C CA . PRO A 1 115 ? -2.208 -14.353 14.675 1.00 93.25 115 PRO A CA 1
ATOM 877 C C . PRO A 1 115 ? -2.993 -14.138 13.379 1.00 93.25 115 PRO A C 1
ATOM 879 O O . PRO A 1 115 ? -3.019 -13.016 12.877 1.00 93.25 115 PRO A O 1
ATOM 882 N N . SER A 1 116 ? -3.642 -15.179 12.851 1.00 95.19 116 SER A N 1
ATOM 883 C CA . SER A 1 116 ? -4.447 -15.080 11.628 1.00 95.19 116 SER A CA 1
ATOM 884 C C . SER A 1 116 ? -5.653 -14.158 11.809 1.00 95.19 116 SER A C 1
ATOM 886 O O . SER A 1 116 ? -5.931 -13.351 10.925 1.00 95.19 116 SER A O 1
ATOM 888 N N . ALA A 1 117 ? -6.310 -14.203 12.972 1.00 95.88 117 ALA A N 1
ATOM 889 C CA . ALA A 1 117 ? -7.411 -13.303 13.306 1.00 95.88 117 ALA A CA 1
ATOM 890 C C . ALA A 1 117 ? -6.952 -11.836 13.345 1.00 95.88 117 ALA A C 1
ATOM 892 O O . ALA A 1 117 ? -7.619 -10.970 12.780 1.00 95.88 117 ALA A O 1
ATOM 893 N N . ARG A 1 118 ? -5.764 -11.560 13.906 1.00 95.00 118 ARG A N 1
ATOM 894 C CA . ARG A 1 118 ? -5.179 -10.206 13.902 1.00 95.00 118 ARG A CA 1
ATOM 895 C C . ARG A 1 118 ? -4.899 -9.694 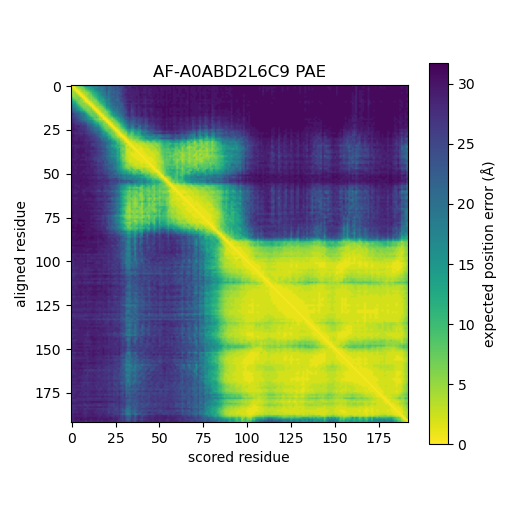12.489 1.00 95.00 118 ARG A C 1
ATOM 897 O O . ARG A 1 118 ? -5.257 -8.564 12.173 1.00 95.00 118 ARG A O 1
ATOM 904 N N . VAL A 1 119 ? -4.299 -10.526 11.633 1.00 95.25 119 VAL A N 1
ATOM 905 C CA . VAL A 1 119 ? -4.031 -10.169 10.226 1.00 95.25 119 VAL A CA 1
ATOM 906 C C . VAL A 1 119 ? -5.335 -9.920 9.467 1.00 95.25 119 VAL A C 1
ATOM 908 O O . VAL A 1 119 ? -5.438 -8.948 8.723 1.00 95.25 119 VAL A O 1
ATOM 911 N N . ASN A 1 120 ? -6.352 -10.756 9.685 1.00 96.31 120 ASN A N 1
ATOM 912 C CA . ASN A 1 120 ? -7.658 -10.575 9.062 1.00 96.31 120 ASN A CA 1
ATOM 913 C C . ASN A 1 120 ? -8.338 -9.281 9.532 1.00 96.31 120 ASN A C 1
ATOM 915 O O . ASN A 1 120 ? -8.887 -8.548 8.717 1.00 96.31 120 ASN A O 1
ATOM 919 N N . SER A 1 121 ? -8.253 -8.958 10.824 1.00 96.31 121 SER A N 1
ATOM 920 C CA . SER A 1 121 ? -8.766 -7.697 11.370 1.00 96.31 121 SER A CA 1
ATOM 921 C C . SER A 1 121 ? -8.087 -6.480 10.732 1.00 96.31 121 SER A C 1
ATOM 923 O O . SER A 1 121 ? -8.766 -5.548 10.304 1.00 96.31 121 SER A O 1
ATOM 925 N N . ASP A 1 122 ? -6.759 -6.509 10.575 1.00 96.56 122 ASP A N 1
ATOM 926 C CA . ASP A 1 122 ? -6.018 -5.460 9.864 1.00 96.56 122 ASP A CA 1
ATOM 927 C C . ASP A 1 122 ? -6.468 -5.330 8.398 1.00 96.56 122 ASP A C 1
ATOM 929 O O . ASP A 1 122 ? -6.668 -4.215 7.914 1.00 96.56 122 ASP A O 1
ATOM 933 N N . PHE A 1 123 ? -6.697 -6.450 7.704 1.00 97.00 123 PHE A N 1
ATOM 934 C CA . PHE A 1 123 ? -7.210 -6.446 6.331 1.00 97.00 123 PHE A CA 1
ATOM 935 C C . PHE A 1 123 ? -8.623 -5.850 6.239 1.00 97.00 123 PHE A C 1
ATOM 937 O O . PHE A 1 123 ? -8.872 -4.990 5.396 1.00 97.00 123 PHE A O 1
ATOM 944 N N . VAL A 1 124 ? -9.534 -6.241 7.136 1.00 96.62 124 VAL A N 1
ATOM 945 C CA . VAL A 1 124 ? -10.897 -5.687 7.207 1.00 96.62 124 VAL A CA 1
ATOM 946 C C . VAL A 1 124 ? -10.855 -4.185 7.487 1.00 96.62 124 VAL A C 1
ATOM 948 O O . VAL A 1 124 ? -11.546 -3.415 6.827 1.00 96.62 124 VAL A O 1
ATOM 951 N N . ASN A 1 125 ? -10.001 -3.742 8.414 1.00 96.56 125 ASN A N 1
ATOM 952 C CA . ASN A 1 125 ? -9.815 -2.321 8.701 1.00 96.56 125 ASN A CA 1
ATOM 953 C C . ASN A 1 125 ? -9.283 -1.554 7.487 1.00 96.56 125 ASN A C 1
ATOM 955 O O . ASN A 1 125 ? -9.755 -0.450 7.216 1.00 96.56 125 ASN A O 1
ATOM 959 N N . ALA A 1 126 ? -8.324 -2.128 6.754 1.00 97.31 126 ALA A N 1
ATOM 960 C CA . ALA A 1 126 ? -7.836 -1.549 5.510 1.00 97.31 126 ALA A CA 1
ATOM 961 C C . ALA A 1 126 ? -8.969 -1.397 4.491 1.00 97.31 126 ALA A C 1
ATOM 963 O O . ALA A 1 126 ? -9.142 -0.301 3.966 1.00 97.31 126 ALA A O 1
ATOM 964 N N . GLN A 1 127 ? -9.785 -2.435 4.288 1.00 97.06 127 GLN A N 1
ATOM 965 C CA . GLN A 1 127 ? -10.925 -2.381 3.373 1.00 97.06 127 GLN A CA 1
ATOM 966 C C . GLN A 1 127 ? -11.924 -1.288 3.777 1.00 97.06 127 GLN A C 1
ATOM 968 O O . GLN A 1 127 ? -12.221 -0.418 2.968 1.00 97.06 127 GLN A O 1
ATOM 973 N N . SER A 1 128 ? -12.326 -1.223 5.051 1.00 96.62 128 SER A N 1
ATOM 974 C CA . SER A 1 128 ? -13.242 -0.177 5.530 1.00 96.62 128 SER A CA 1
ATOM 975 C C . SER A 1 128 ? -12.697 1.244 5.338 1.00 96.62 128 SER A C 1
ATOM 977 O O . SER A 1 128 ? -13.464 2.174 5.084 1.00 96.62 128 SER A O 1
ATOM 979 N N . MET A 1 129 ? -11.379 1.449 5.457 1.00 97.44 129 MET A N 1
ATOM 980 C CA . MET A 1 129 ? -10.767 2.749 5.155 1.00 97.44 129 MET A CA 1
ATOM 981 C C . MET A 1 129 ? -10.816 3.078 3.660 1.00 97.44 129 MET A C 1
ATOM 983 O O . MET A 1 129 ? -11.005 4.242 3.311 1.00 97.44 129 MET A O 1
ATOM 987 N N . LEU A 1 130 ? -10.637 2.086 2.783 1.00 97.19 130 LEU A N 1
ATOM 988 C CA . LEU A 1 130 ? -10.759 2.275 1.335 1.00 97.19 130 LEU A CA 1
ATOM 989 C C . LEU A 1 130 ? -12.198 2.604 0.943 1.00 97.19 130 LEU A C 1
ATOM 991 O O . LEU A 1 130 ? -12.401 3.566 0.205 1.00 97.19 130 LEU A O 1
ATOM 995 N N . ASP A 1 131 ? -13.171 1.904 1.525 1.00 97.00 131 ASP A N 1
ATOM 996 C CA . ASP A 1 131 ? -14.597 2.165 1.322 1.00 97.00 131 ASP A CA 1
ATOM 997 C C . ASP A 1 131 ? -14.956 3.589 1.790 1.00 97.00 131 ASP A C 1
ATOM 999 O O . ASP A 1 131 ? -15.566 4.363 1.056 1.00 97.00 131 ASP A O 1
ATOM 1003 N N . THR A 1 132 ? -14.468 4.005 2.968 1.00 96.69 132 THR A N 1
ATOM 1004 C CA . THR A 1 132 ? -14.637 5.385 3.478 1.00 96.69 132 THR A CA 1
ATOM 1005 C C . THR A 1 132 ? -14.028 6.430 2.534 1.00 96.69 132 THR A C 1
ATOM 1007 O O . THR A 1 132 ? -14.530 7.549 2.395 1.00 96.69 132 THR A O 1
ATOM 1010 N N . CYS A 1 133 ? -12.911 6.086 1.895 1.00 96.38 133 CYS A N 1
ATOM 1011 C CA . CYS A 1 133 ? -12.217 6.962 0.964 1.00 96.38 133 CYS A CA 1
ATOM 1012 C C . CYS A 1 133 ? -12.782 6.924 -0.461 1.00 96.38 133 CYS A C 1
ATOM 1014 O O . CYS A 1 133 ? -12.318 7.728 -1.278 1.00 96.38 133 CYS A O 1
ATOM 1016 N N . ASP A 1 134 ? -13.790 6.088 -0.729 1.00 96.38 134 ASP A N 1
ATOM 1017 C CA . ASP A 1 134 ? -14.383 5.855 -2.049 1.00 96.38 134 ASP A CA 1
ATOM 1018 C C . ASP A 1 134 ? -13.340 5.347 -3.060 1.00 96.38 134 ASP A C 1
ATOM 1020 O O . ASP A 1 134 ? -12.990 6.012 -4.037 1.00 96.38 134 ASP A O 1
ATOM 1024 N N . ILE A 1 135 ? -12.714 4.212 -2.729 1.00 96.75 135 ILE A N 1
ATOM 1025 C CA . ILE A 1 135 ? -11.653 3.597 -3.533 1.00 96.75 135 ILE A CA 1
ATOM 1026 C C . ILE A 1 135 ? -12.001 2.152 -3.827 1.00 96.75 135 ILE A C 1
ATOM 1028 O O . ILE A 1 135 ? -11.876 1.270 -2.980 1.00 96.75 135 ILE A O 1
ATOM 1032 N N . GLU A 1 136 ? -12.342 1.913 -5.083 1.00 95.62 136 GLU A N 1
ATOM 1033 C CA . GLU A 1 136 ? -12.742 0.613 -5.602 1.00 95.62 136 GLU A CA 1
ATOM 1034 C C . GLU A 1 136 ? -11.522 -0.256 -5.924 1.00 95.62 136 GLU A C 1
ATOM 1036 O O . GLU A 1 136 ? -11.175 -0.506 -7.078 1.00 95.62 136 GLU A O 1
ATOM 1041 N N . CYS A 1 137 ? -10.818 -0.715 -4.892 1.00 94.50 137 CYS A N 1
ATOM 1042 C CA . CYS A 1 137 ? -9.770 -1.708 -5.084 1.00 94.50 137 CYS A CA 1
ATOM 1043 C C . CYS A 1 137 ? -9.633 -2.645 -3.893 1.00 94.50 137 CYS A C 1
ATOM 1045 O O . CYS A 1 137 ? -9.862 -2.265 -2.744 1.00 94.50 137 CYS A O 1
ATOM 1047 N N . ARG A 1 138 ? -9.162 -3.858 -4.183 1.00 94.44 138 ARG A N 1
ATOM 1048 C CA . ARG A 1 138 ? -8.668 -4.778 -3.166 1.00 94.44 138 ARG A CA 1
ATOM 1049 C C . ARG A 1 138 ? -7.164 -4.549 -2.980 1.00 94.44 138 ARG A C 1
ATOM 1051 O O . ARG A 1 138 ? -6.432 -4.628 -3.970 1.00 94.44 138 ARG A O 1
ATOM 1058 N N . PRO A 1 139 ? -6.678 -4.281 -1.757 1.00 95.75 139 PRO A N 1
ATOM 1059 C CA . PRO A 1 139 ? -5.249 -4.145 -1.517 1.00 95.75 139 PRO A CA 1
ATOM 1060 C C . PRO A 1 139 ? -4.539 -5.483 -1.763 1.00 95.75 139 PRO A C 1
ATOM 1062 O O . PRO A 1 139 ? -5.048 -6.545 -1.398 1.00 95.75 139 PRO A O 1
ATOM 1065 N N . CYS A 1 140 ? -3.357 -5.427 -2.377 1.00 95.25 140 CYS A N 1
ATOM 1066 C CA . CYS A 1 140 ? -2.531 -6.597 -2.675 1.00 95.25 140 CYS A CA 1
ATOM 1067 C C . CYS A 1 140 ? -1.979 -7.217 -1.392 1.00 95.25 140 CYS A C 1
ATOM 1069 O O . CYS A 1 140 ? -1.979 -8.436 -1.232 1.00 95.25 140 CYS A O 1
ATOM 1071 N N . GLN A 1 141 ? -1.496 -6.366 -0.484 1.00 95.44 141 GLN A N 1
ATOM 1072 C CA . GLN A 1 141 ? -0.928 -6.775 0.793 1.00 95.44 141 GLN A CA 1
ATOM 1073 C C . GLN A 1 141 ? -1.253 -5.753 1.876 1.00 95.44 141 GLN A C 1
ATOM 1075 O O . GLN A 1 141 ? -1.272 -4.545 1.629 1.00 95.44 141 GLN A O 1
ATOM 1080 N N . VAL A 1 142 ? -1.477 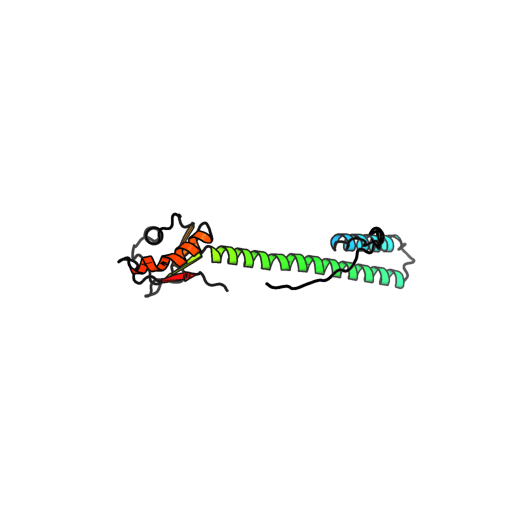-6.255 3.089 1.00 97.12 142 VAL A N 1
ATOM 1081 C CA . VAL A 1 142 ? -1.683 -5.454 4.297 1.00 97.12 142 VAL A CA 1
ATOM 1082 C C . VAL A 1 142 ? -0.894 -6.107 5.423 1.00 97.12 142 VAL A C 1
ATOM 1084 O O . VAL A 1 142 ? -1.088 -7.288 5.707 1.00 97.12 142 VAL A O 1
ATOM 1087 N N . TYR A 1 143 ? 0.018 -5.364 6.048 1.00 96.12 143 TYR A N 1
ATOM 1088 C CA . TYR A 1 143 ? 0.837 -5.888 7.143 1.00 96.12 143 TYR A CA 1
ATOM 1089 C C . TYR A 1 143 ? 1.322 -4.793 8.093 1.00 96.12 143 TYR A C 1
ATOM 1091 O O . TYR A 1 143 ? 1.509 -3.636 7.712 1.00 96.12 143 TYR A O 1
ATOM 1099 N N . ARG A 1 144 ? 1.565 -5.164 9.353 1.00 95.69 144 ARG A N 1
ATOM 1100 C CA . ARG A 1 144 ? 2.177 -4.287 10.361 1.00 95.69 144 ARG A CA 1
ATOM 1101 C C . ARG A 1 144 ? 3.698 -4.322 10.256 1.00 95.69 144 ARG A C 1
ATOM 1103 O O . ARG A 1 144 ? 4.291 -5.387 10.107 1.00 95.69 144 ARG A O 1
ATOM 1110 N N . MET A 1 145 ? 4.329 -3.161 10.382 1.00 94.12 145 MET A N 1
ATOM 1111 C CA . MET A 1 145 ? 5.779 -2.995 10.334 1.00 94.12 145 MET A CA 1
ATOM 1112 C C . MET A 1 145 ? 6.370 -2.866 11.740 1.00 94.12 145 MET A C 1
ATOM 1114 O O . MET A 1 145 ? 5.834 -2.157 12.588 1.00 94.12 145 MET A O 1
ATOM 1118 N N . GLY A 1 146 ? 7.521 -3.500 11.965 1.00 92.12 146 GLY A N 1
ATOM 1119 C CA . GLY A 1 146 ? 8.278 -3.384 13.212 1.00 92.12 146 GLY A CA 1
ATOM 1120 C C . GLY A 1 146 ? 7.838 -4.336 14.330 1.00 92.12 146 GLY A C 1
ATOM 1121 O O . GLY A 1 146 ? 6.948 -5.181 14.173 1.00 92.12 146 GLY A O 1
ATOM 1122 N N . LYS A 1 147 ? 8.519 -4.203 15.473 1.00 91.19 147 LYS A N 1
ATOM 1123 C CA . LYS A 1 147 ? 8.289 -5.003 16.684 1.00 91.19 147 LYS A CA 1
ATOM 1124 C C . LYS A 1 147 ? 7.096 -4.455 17.464 1.00 91.19 147 LYS A C 1
ATOM 1126 O O . LYS A 1 147 ? 6.867 -3.248 17.464 1.00 91.19 147 LYS A O 1
ATOM 1131 N N . LYS A 1 148 ? 6.333 -5.347 18.104 1.00 87.81 148 LYS A N 1
ATOM 1132 C CA . LYS A 1 148 ? 5.233 -4.946 18.990 1.00 87.81 148 LYS A CA 1
ATOM 1133 C C . LYS A 1 148 ? 5.780 -4.086 20.131 1.00 87.81 148 LYS A C 1
ATOM 1135 O O . LYS A 1 148 ? 6.857 -4.364 20.652 1.00 87.81 148 LYS A O 1
ATOM 1140 N N . SER A 1 149 ? 5.037 -3.046 20.471 1.00 88.31 149 SER A N 1
ATOM 1141 C CA . SER A 1 149 ? 5.340 -2.077 21.520 1.00 88.31 149 SER A CA 1
ATOM 1142 C C . SER A 1 149 ? 4.011 -1.566 22.084 1.00 88.31 149 SER A C 1
ATOM 1144 O O . SER A 1 149 ? 2.954 -1.923 21.565 1.00 88.31 149 SER A O 1
ATOM 1146 N N . ASP A 1 150 ? 4.061 -0.709 23.099 1.00 90.00 150 ASP A N 1
ATOM 1147 C CA . ASP A 1 150 ? 2.877 -0.097 23.713 1.00 90.00 150 ASP A CA 1
ATOM 1148 C C . ASP A 1 150 ? 2.128 0.825 22.739 1.00 90.00 150 ASP A C 1
ATOM 1150 O O . ASP A 1 150 ? 0.953 1.134 22.923 1.00 90.00 150 ASP A O 1
ATOM 1154 N N . ARG A 1 151 ? 2.806 1.279 21.676 1.00 91.12 151 ARG A N 1
ATOM 1155 C CA . ARG A 1 151 ? 2.202 2.078 20.605 1.00 91.12 151 ARG A CA 1
ATOM 1156 C C . ARG A 1 151 ? 1.794 1.195 19.424 1.00 91.12 151 ARG A C 1
ATOM 1158 O O . ARG A 1 151 ? 2.584 0.332 19.029 1.00 91.12 151 ARG A O 1
ATOM 1165 N N . PRO A 1 152 ? 0.636 1.462 18.786 1.00 93.88 152 PRO A N 1
ATOM 1166 C CA . PRO A 1 152 ? 0.232 0.735 17.592 1.00 93.88 152 PRO A CA 1
ATOM 1167 C C . PRO A 1 152 ? 1.283 0.849 16.489 1.00 93.88 152 PRO A C 1
ATOM 1169 O O . PRO A 1 152 ? 1.726 1.947 16.136 1.00 93.88 152 PRO A O 1
ATOM 1172 N N . ARG A 1 153 ? 1.670 -0.287 15.913 1.00 95.75 153 ARG A N 1
ATOM 1173 C CA . ARG A 1 153 ? 2.630 -0.322 14.813 1.00 95.75 153 ARG A CA 1
ATOM 1174 C C . ARG A 1 153 ? 2.055 0.304 13.559 1.00 95.75 153 ARG A C 1
ATOM 1176 O O . ARG A 1 153 ? 0.854 0.252 13.289 1.00 95.75 153 ARG A O 1
ATOM 1183 N N . LEU A 1 154 ? 2.960 0.815 12.735 1.00 96.12 154 LEU A N 1
ATOM 1184 C CA . LEU A 1 154 ? 2.635 1.274 11.394 1.00 96.12 154 LEU A CA 1
ATOM 1185 C C . LEU A 1 154 ? 2.045 0.120 10.587 1.00 96.12 154 LEU A C 1
ATOM 1187 O O . LEU A 1 154 ? 2.602 -0.976 10.579 1.00 96.12 154 LEU A O 1
ATOM 1191 N N . MET A 1 155 ? 0.950 0.370 9.883 1.00 96.94 155 MET A N 1
ATOM 1192 C CA . MET A 1 155 ? 0.390 -0.583 8.933 1.00 96.94 155 MET A CA 1
ATOM 1193 C C . MET A 1 155 ? 0.732 -0.130 7.520 1.00 96.94 155 MET A C 1
ATOM 1195 O O . MET A 1 155 ? 0.495 1.021 7.161 1.00 96.94 155 MET A O 1
ATOM 1199 N N . LYS A 1 156 ? 1.303 -1.022 6.719 1.00 97.25 156 LYS A N 1
ATOM 1200 C CA . LYS A 1 156 ? 1.582 -0.784 5.309 1.00 97.25 156 LYS A CA 1
ATOM 1201 C C . LYS A 1 156 ? 0.506 -1.449 4.461 1.00 97.25 156 LYS A C 1
ATOM 1203 O O . LYS A 1 156 ? 0.122 -2.585 4.731 1.00 97.25 156 LYS A O 1
ATOM 1208 N N . ILE A 1 157 ? 0.024 -0.713 3.464 1.00 97.62 157 ILE A N 1
ATOM 1209 C CA . ILE A 1 157 ? -0.946 -1.189 2.476 1.00 97.62 157 ILE A CA 1
ATOM 1210 C C . ILE A 1 157 ? -0.301 -1.056 1.099 1.00 97.62 157 ILE A C 1
ATOM 1212 O O . ILE A 1 157 ? 0.208 0.015 0.757 1.00 97.62 157 ILE A O 1
ATOM 1216 N N . GLU A 1 158 ? -0.326 -2.136 0.326 1.00 96.56 158 GLU A N 1
ATOM 1217 C CA . GLU A 1 158 ? 0.151 -2.183 -1.056 1.00 96.56 158 GLU A CA 1
ATOM 1218 C C . GLU A 1 158 ? -1.033 -2.277 -2.015 1.00 96.56 158 GLU A C 1
ATOM 1220 O O . GLU A 1 158 ? -1.943 -3.087 -1.828 1.00 96.56 158 GLU A O 1
ATOM 1225 N N . PHE A 1 159 ? -1.024 -1.438 -3.045 1.00 96.75 159 PHE A N 1
ATOM 1226 C CA . PHE A 1 159 ? -2.104 -1.300 -4.009 1.00 96.75 159 PHE A CA 1
ATOM 1227 C C . PHE A 1 159 ? -1.773 -1.971 -5.346 1.00 96.75 159 PHE A C 1
ATOM 1229 O O . PHE A 1 159 ? -0.599 -2.058 -5.710 1.00 96.75 159 PHE A O 1
ATOM 1236 N N . PRO A 1 160 ? -2.794 -2.355 -6.136 1.00 95.19 160 PRO A N 1
ATOM 1237 C CA . PRO A 1 160 ? -2.582 -2.879 -7.486 1.00 95.19 160 PRO A CA 1
ATOM 1238 C C . PRO A 1 160 ? -1.927 -1.869 -8.432 1.00 95.19 160 PRO A C 1
ATOM 1240 O O . PRO A 1 160 ? -1.205 -2.253 -9.345 1.00 95.19 160 PRO A O 1
ATOM 1243 N N . THR A 1 161 ? -2.189 -0.569 -8.237 1.00 94.25 161 THR A N 1
ATOM 1244 C CA . THR A 1 161 ? -1.618 0.500 -9.070 1.00 94.25 161 THR A CA 1
ATOM 1245 C C . THR A 1 161 ? -1.289 1.748 -8.253 1.00 94.25 161 THR A C 1
ATOM 1247 O O . THR A 1 161 ? -1.948 2.057 -7.254 1.00 94.25 161 THR A O 1
ATOM 1250 N N . LYS A 1 162 ? -0.330 2.543 -8.744 1.00 94.88 162 LYS A N 1
ATOM 1251 C CA . LYS A 1 162 ? 0.038 3.861 -8.191 1.00 94.88 162 LYS A CA 1
ATOM 1252 C C . LYS A 1 162 ? -1.151 4.807 -8.053 1.00 94.88 162 LYS A C 1
ATOM 1254 O O . LYS A 1 162 ? -1.232 5.559 -7.085 1.00 94.88 162 LYS A O 1
ATOM 1259 N N . LYS A 1 163 ? -2.091 4.762 -9.003 1.00 95.62 163 LYS A N 1
ATOM 1260 C CA . LYS A 1 163 ? -3.275 5.632 -8.999 1.00 95.62 163 LYS A CA 1
ATOM 1261 C C . LYS A 1 163 ? -4.153 5.387 -7.772 1.00 95.62 163 LYS A C 1
ATOM 1263 O O . LYS A 1 163 ? -4.613 6.352 -7.172 1.00 95.62 163 LYS A O 1
ATOM 1268 N N . HIS A 1 164 ? -4.332 4.132 -7.354 1.00 96.81 164 HIS A N 1
ATOM 1269 C CA . HIS A 1 164 ? -5.090 3.814 -6.139 1.00 96.81 164 HIS A CA 1
ATOM 1270 C C . HIS A 1 164 ? -4.407 4.369 -4.886 1.00 96.81 164 HIS A C 1
ATOM 1272 O O . HIS A 1 164 ? -5.058 5.035 -4.083 1.00 96.81 164 HIS A O 1
ATOM 1278 N N . ALA A 1 165 ? -3.085 4.199 -4.768 1.00 96.69 165 ALA A N 1
ATOM 1279 C CA . ALA A 1 165 ? -2.312 4.767 -3.663 1.00 96.69 165 ALA A CA 1
ATOM 1280 C C . ALA A 1 165 ? -2.439 6.302 -3.608 1.00 96.69 165 ALA A C 1
ATOM 1282 O O . ALA A 1 165 ? -2.699 6.880 -2.553 1.00 96.69 165 ALA A O 1
ATOM 1283 N N . GLN A 1 166 ? -2.322 6.974 -4.757 1.00 96.62 166 GLN A N 1
ATOM 1284 C CA . GLN A 1 166 ? -2.483 8.427 -4.868 1.00 96.62 166 GLN A CA 1
ATOM 1285 C C . GLN A 1 166 ? -3.905 8.891 -4.531 1.00 96.62 166 GLN A C 1
ATOM 1287 O O . GLN A 1 166 ? -4.072 9.878 -3.814 1.00 96.62 166 GLN A O 1
ATOM 1292 N N . ASN A 1 167 ? -4.929 8.181 -5.009 1.00 97.38 167 ASN A N 1
ATOM 1293 C CA . ASN A 1 167 ? -6.326 8.468 -4.690 1.00 97.38 167 ASN A CA 1
ATOM 1294 C C . ASN A 1 167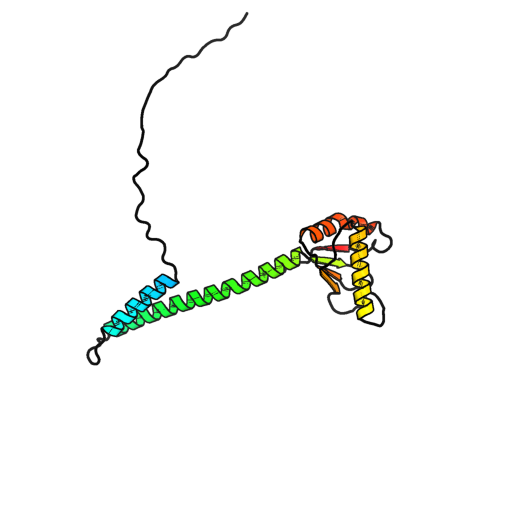 ? -6.587 8.334 -3.185 1.00 97.38 167 ASN A C 1
ATOM 1296 O O . ASN A 1 167 ? -7.225 9.206 -2.599 1.00 97.38 167 ASN A O 1
ATOM 1300 N N . PHE A 1 168 ? -6.018 7.315 -2.537 1.00 97.56 168 PHE A N 1
ATOM 1301 C CA . PHE A 1 168 ? -6.114 7.143 -1.088 1.00 97.56 168 PHE A CA 1
ATOM 1302 C C . PHE A 1 168 ? -5.449 8.270 -0.320 1.00 97.56 168 PHE A C 1
ATOM 1304 O O . PHE A 1 168 ? -6.048 8.838 0.591 1.00 97.56 168 PHE A O 1
ATOM 1311 N N . LEU A 1 169 ? -4.254 8.676 -0.739 1.00 97.00 169 LEU A N 1
ATOM 1312 C CA . LEU A 1 169 ? -3.563 9.809 -0.136 1.00 97.00 169 LEU A CA 1
ATOM 1313 C C . LEU A 1 169 ? -4.313 11.133 -0.319 1.00 97.00 169 LEU A C 1
ATOM 1315 O O . LEU A 1 169 ? -4.270 11.967 0.586 1.00 97.00 169 LEU A O 1
ATOM 1319 N N . ARG A 1 170 ? -5.002 11.322 -1.451 1.00 97.06 170 ARG A N 1
ATOM 1320 C CA . ARG A 1 170 ? -5.828 12.507 -1.727 1.00 97.06 170 ARG A CA 1
ATOM 1321 C C . ARG A 1 170 ? -7.099 12.524 -0.877 1.00 97.06 170 ARG A C 1
ATOM 1323 O O . ARG A 1 170 ? -7.434 13.557 -0.307 1.00 97.06 170 ARG A O 1
ATOM 1330 N N . ASN A 1 171 ? -7.772 11.382 -0.756 1.00 96.69 171 ASN A N 1
ATOM 1331 C CA . ASN A 1 171 ? -9.074 11.274 -0.095 1.00 96.69 171 ASN A CA 1
ATOM 1332 C C . ASN A 1 171 ? -8.980 11.001 1.417 1.00 96.69 171 ASN A C 1
ATOM 1334 O O . ASN A 1 171 ? -10.003 11.014 2.096 1.00 96.69 171 ASN A O 1
ATOM 1338 N N . LYS A 1 172 ? -7.775 10.804 1.973 1.00 95.12 172 LYS A N 1
ATOM 1339 C CA . LYS A 1 172 ? -7.549 10.465 3.394 1.00 95.12 172 LYS A CA 1
ATOM 1340 C C . LYS A 1 172 ? -8.191 11.419 4.403 1.00 95.12 172 LYS A C 1
ATOM 1342 O O . LYS A 1 172 ? -8.375 11.047 5.555 1.00 95.12 172 LYS A O 1
ATOM 1347 N N . THR A 1 173 ? -8.508 12.654 4.013 1.00 95.38 173 THR A N 1
ATOM 1348 C CA . THR A 1 173 ? -9.220 13.607 4.877 1.00 95.38 173 THR A CA 1
ATOM 1349 C C . THR A 1 173 ? -10.617 13.113 5.248 1.00 95.38 173 THR A C 1
ATOM 1351 O O . THR A 1 173 ? -11.066 13.411 6.349 1.00 95.38 173 THR A O 1
ATOM 1354 N N . LYS A 1 174 ? -11.257 12.287 4.405 1.00 95.19 174 LYS A N 1
ATOM 1355 C CA . LYS A 1 174 ? -12.545 11.640 4.701 1.00 95.19 174 LYS A CA 1
ATOM 1356 C C . LYS A 1 174 ? -12.479 10.753 5.951 1.00 95.19 174 LYS A C 1
ATOM 1358 O O . LYS A 1 174 ? -13.448 10.690 6.699 1.00 95.19 174 LYS A O 1
ATOM 1363 N N . LEU A 1 175 ? -11.319 10.150 6.239 1.00 95.25 175 LEU A N 1
ATOM 1364 C CA . LEU A 1 175 ? -11.115 9.321 7.436 1.00 95.25 175 LEU A CA 1
ATOM 1365 C C . LEU A 1 175 ? -11.272 10.115 8.737 1.00 95.25 175 LEU A C 1
ATOM 1367 O O . LEU A 1 175 ? -11.700 9.552 9.740 1.00 95.25 175 LEU A O 1
ATOM 1371 N N . LYS A 1 176 ? -10.989 11.426 8.719 1.00 92.88 176 LYS A N 1
ATOM 1372 C CA . LYS A 1 176 ? -11.128 12.292 9.901 1.00 92.88 176 LYS A CA 1
ATOM 1373 C C . LYS A 1 176 ? -12.574 12.409 10.381 1.00 92.88 176 LYS A C 1
ATOM 1375 O O . LYS A 1 176 ? -12.805 12.570 11.573 1.00 92.88 176 LYS A O 1
ATOM 1380 N N . ASN A 1 177 ? -13.525 12.297 9.456 1.00 91.31 177 ASN A N 1
ATOM 1381 C CA . ASN A 1 177 ? -14.956 12.380 9.743 1.00 91.31 177 ASN A CA 1
ATOM 1382 C C . ASN A 1 177 ? -15.546 11.021 10.150 1.00 91.31 177 ASN A C 1
ATOM 1384 O O . ASN A 1 177 ? -16.717 10.943 10.508 1.00 91.31 177 ASN A O 1
ATOM 1388 N N . HIS A 1 178 ? -14.760 9.944 10.080 1.00 93.06 178 HIS A N 1
ATOM 1389 C CA . HIS A 1 178 ? -15.208 8.603 10.418 1.00 93.06 178 HIS A CA 1
ATOM 1390 C C . HIS A 1 178 ? -14.869 8.275 11.877 1.00 93.06 178 HIS A C 1
ATOM 1392 O O . HIS A 1 178 ? -13.700 8.284 12.261 1.00 93.06 178 HIS A O 1
ATOM 1398 N N . ASN A 1 179 ? -15.872 7.901 12.678 1.00 90.81 179 ASN A N 1
ATOM 1399 C CA . ASN A 1 179 ? -15.730 7.671 14.126 1.00 90.81 179 ASN A CA 1
ATOM 1400 C C . ASN A 1 179 ? -14.589 6.707 14.495 1.00 90.81 179 ASN A C 1
ATOM 1402 O O . ASN A 1 179 ? -13.914 6.900 15.500 1.00 90.81 179 ASN A O 1
ATOM 1406 N N . LYS A 1 180 ? -14.347 5.683 13.668 1.00 92.25 180 LYS A N 1
ATOM 1407 C CA . LYS A 1 180 ? -13.292 4.680 13.895 1.00 92.25 180 LYS A CA 1
ATOM 1408 C C . LYS A 1 180 ? -11.888 5.136 13.474 1.00 92.25 180 LYS A C 1
ATOM 1410 O O . LYS A 1 180 ? -10.903 4.583 13.952 1.00 92.25 180 LYS A O 1
ATOM 1415 N N . PHE A 1 181 ? -11.786 6.082 12.540 1.00 94.94 181 PHE A N 1
ATOM 1416 C CA . PHE A 1 181 ? -10.524 6.428 11.865 1.00 94.94 181 PHE A CA 1
ATOM 1417 C C . PHE A 1 181 ? -10.123 7.897 12.041 1.00 94.94 181 PHE A C 1
ATOM 1419 O O . PHE A 1 181 ? -9.149 8.344 11.441 1.00 94.94 181 PHE A O 1
ATOM 1426 N N . ASN A 1 182 ? -10.827 8.638 12.894 1.00 92.88 182 ASN A N 1
ATOM 1427 C CA . ASN A 1 182 ? -10.597 10.060 13.137 1.00 92.88 182 ASN A CA 1
ATOM 1428 C C . ASN A 1 182 ? -9.159 10.394 13.582 1.00 92.88 182 ASN A C 1
ATOM 1430 O O . ASN A 1 182 ? -8.612 11.425 13.193 1.00 92.88 182 ASN A O 1
ATOM 1434 N N . ASN A 1 183 ? -8.529 9.491 14.336 1.00 93.81 183 ASN A N 1
ATOM 1435 C CA . ASN A 1 183 ? -7.159 9.624 14.837 1.00 93.81 183 ASN A CA 1
ATOM 1436 C C . ASN A 1 183 ? -6.099 8.975 13.928 1.00 93.81 183 ASN A C 1
ATOM 1438 O O . ASN A 1 183 ? -4.907 8.993 14.250 1.00 93.81 183 ASN A O 1
ATOM 1442 N N . VAL A 1 184 ? -6.513 8.387 12.802 1.00 95.62 184 VAL A N 1
ATOM 1443 C CA . VAL A 1 184 ? -5.624 7.682 11.876 1.00 95.62 184 VAL A CA 1
ATOM 1444 C C . VAL A 1 184 ? -4.975 8.668 10.908 1.00 95.62 184 VAL A C 1
ATOM 1446 O O . VAL A 1 184 ? -5.637 9.490 10.275 1.00 95.62 184 VAL A O 1
ATOM 1449 N N . LEU A 1 185 ? -3.656 8.554 10.744 1.00 95.69 185 LEU A N 1
ATOM 1450 C CA . LEU A 1 185 ? -2.900 9.347 9.777 1.00 95.69 185 LEU A CA 1
ATOM 1451 C C . LEU A 1 185 ? -2.425 8.460 8.625 1.00 95.69 185 LEU A C 1
ATOM 1453 O O . LEU A 1 185 ? -1.804 7.424 8.848 1.00 95.69 185 LEU A O 1
ATOM 1457 N N . VAL A 1 186 ? -2.649 8.899 7.387 1.00 96.88 186 VAL A N 1
ATOM 1458 C CA . VAL A 1 186 ? -2.151 8.218 6.182 1.00 96.88 186 VAL A CA 1
ATOM 1459 C C . VAL A 1 186 ? -1.081 9.069 5.503 1.00 96.88 186 VAL A C 1
ATOM 1461 O O . VAL A 1 186 ? -1.267 10.274 5.276 1.00 96.88 186 VAL A O 1
ATOM 1464 N N . ARG A 1 187 ? 0.047 8.447 5.155 1.00 96.19 187 ARG A N 1
ATOM 1465 C CA . ARG A 1 187 ? 1.179 9.095 4.478 1.00 96.19 187 ARG A CA 1
ATOM 1466 C C . ARG A 1 187 ? 1.792 8.203 3.388 1.00 96.19 187 ARG A C 1
ATOM 1468 O O . ARG A 1 187 ? 1.601 6.986 3.435 1.00 96.19 187 ARG A O 1
ATOM 1475 N N . PRO A 1 188 ? 2.524 8.783 2.418 1.00 95.00 188 PRO A N 1
ATOM 1476 C CA . PRO A 1 188 ? 3.296 8.001 1.455 1.00 95.00 188 PRO A CA 1
ATOM 1477 C C . PRO A 1 188 ? 4.311 7.089 2.156 1.00 95.00 188 PRO A C 1
ATOM 1479 O O . PRO A 1 188 ? 4.815 7.428 3.234 1.00 95.00 188 PRO A O 1
ATOM 1482 N N . SER A 1 189 ? 4.630 5.949 1.539 1.00 90.69 189 SER A N 1
ATOM 1483 C CA . SER A 1 189 ? 5.801 5.172 1.949 1.00 90.69 189 SER A CA 1
ATOM 1484 C C . SER A 1 189 ? 7.070 5.978 1.661 1.00 90.69 189 SER A C 1
ATOM 1486 O O . SER A 1 189 ? 7.190 6.585 0.601 1.00 90.69 189 SER A O 1
ATOM 1488 N N . LEU A 1 190 ? 8.004 6.003 2.612 1.00 78.38 190 LEU A N 1
ATOM 1489 C CA . LEU A 1 190 ? 9.256 6.753 2.481 1.00 78.38 190 LEU A CA 1
ATOM 1490 C C . LEU A 1 190 ? 10.136 6.163 1.367 1.00 78.38 190 LEU A C 1
ATOM 1492 O O . LEU A 1 190 ? 10.179 4.938 1.204 1.00 78.38 190 LEU A O 1
ATOM 1496 N N . SER A 1 191 ? 10.838 7.031 0.636 1.00 65.06 191 SER A N 1
ATOM 1497 C CA . SER A 1 191 ? 12.034 6.664 -0.128 1.00 65.06 191 SER A CA 1
ATOM 1498 C C . SER A 1 191 ? 13.221 6.485 0.823 1.00 65.06 191 SER A C 1
ATOM 1500 O O . SER A 1 191 ? 13.186 6.975 1.957 1.00 65.06 191 SER A O 1
ATOM 1502 N N . LYS A 1 192 ? 14.225 5.722 0.381 1.00 57.28 192 LYS A N 1
ATOM 1503 C CA . LYS A 1 192 ? 15.541 5.710 1.029 1.00 57.28 192 LYS A CA 1
ATOM 1504 C C . LYS A 1 192 ? 16.260 7.030 0.782 1.00 57.28 192 LYS A C 1
ATOM 1506 O O . LYS A 1 192 ? 15.916 7.687 -0.226 1.00 57.28 192 LYS A O 1
#

Foldseek 3Di:
DDDDDDDDDDDDDDDDPDDPPDDPDPPPPDDDLVRVLVVLVVVLVVLVVPDDPPDDDPVSVVVSVVSVVVSVVSVVVVVVVVVVVVVVVVLVVVVQQLLQKKKKAQQDFDPDPDPVVRLVVQLVVVVVLCVLLVAPFRWPDWDFDDDDDPGGGIIMTGGPHSVSLVSSQVSVVSLCVPPNRVVMDMDGRDDD

Solvent-accessible surface area (backbone atoms only — not comparable to full-atom values): 11719 Å² total; per-residue (Å²): 140,80,92,86,83,89,80,89,86,83,93,78,91,82,88,78,90,75,79,87,88,81,81,83,72,89,74,75,74,83,74,51,73,70,54,55,51,52,54,50,50,53,50,48,50,52,56,56,73,66,56,55,97,89,74,70,49,75,63,62,55,50,52,49,52,51,50,52,53,50,53,54,52,52,53,53,50,56,54,51,53,60,56,57,58,60,53,56,56,52,54,51,53,51,49,54,54,34,53,14,22,33,33,37,34,60,51,81,70,67,84,55,90,48,69,68,57,28,53,51,50,53,43,53,53,51,49,53,52,31,58,66,40,72,45,98,70,73,66,74,45,69,49,73,49,82,78,92,61,98,56,52,47,41,33,39,41,31,37,86,40,45,65,58,34,50,50,48,66,69,31,48,68,50,35,52,78,32,93,91,33,44,76,45,46,74,43,75,44,78,79,134

Secondary structure (DSSP, 8-state):
---------------------------PPPPPHHHHHHHHHHHHHHHHHT--TT---HHHHHHHHHHHHHHHHHHHHHHHHHHHHHHHHHHHHHHHHHHTEEEEESPPPP--SSHHHHHHHHHHHHHHHHHHTT-----SEEEE-S---SSPPPEEEE-SSHHHHHHHHHHGGGGGGSTTTTT-EEEEPPP-

Mean predicted aligned error: 17.29 Å